Protein AF-A0A0P7EGV3-F1 (afdb_monomer)

Mean predicted aligned error: 16.38 Å

pLDDT: mean 80.22, std 17.01, range [31.73, 97.56]

Structure (mmCIF, N/CA/C/O backbone):
data_AF-A0A0P7EGV3-F1
#
_entry.id   AF-A0A0P7EGV3-F1
#
loop_
_atom_site.group_PDB
_atom_site.id
_atom_site.type_symbol
_atom_site.label_atom_id
_atom_site.label_alt_id
_atom_site.label_comp_id
_atom_site.label_asym_id
_atom_site.label_entity_id
_atom_site.label_seq_id
_atom_site.pdbx_PDB_ins_code
_atom_site.Cartn_x
_atom_site.Cartn_y
_atom_site.Cartn_z
_atom_site.occupancy
_atom_site.B_iso_or_equiv
_atom_site.auth_seq_id
_atom_site.auth_comp_id
_atom_site.auth_asym_id
_atom_site.auth_atom_id
_atom_site.pdbx_PDB_model_num
ATOM 1 N N . MET A 1 1 ? 5.742 -16.196 -41.774 1.00 38.09 1 MET A N 1
ATOM 2 C CA . MET A 1 1 ? 6.716 -16.356 -40.674 1.00 38.09 1 MET A CA 1
ATOM 3 C C . MET A 1 1 ? 6.154 -15.619 -39.476 1.00 38.09 1 MET A C 1
ATOM 5 O O . MET A 1 1 ? 5.996 -14.409 -39.555 1.00 38.09 1 MET A O 1
ATOM 9 N N . ILE A 1 2 ? 5.719 -16.349 -38.449 1.00 33.69 2 ILE A N 1
ATOM 10 C CA . ILE A 1 2 ? 5.192 -15.755 -37.215 1.00 33.69 2 ILE A CA 1
ATOM 11 C C . ILE A 1 2 ? 6.411 -15.319 -36.408 1.00 33.69 2 ILE A C 1
ATOM 13 O O . ILE A 1 2 ? 7.231 -16.155 -36.041 1.00 33.69 2 ILE A O 1
ATOM 17 N N . ASN A 1 3 ? 6.556 -14.011 -36.215 1.00 35.16 3 ASN A N 1
ATOM 18 C CA . ASN A 1 3 ? 7.603 -13.436 -35.388 1.00 35.16 3 ASN A CA 1
ATOM 19 C C . ASN A 1 3 ? 7.199 -13.666 -33.924 1.00 35.16 3 ASN A C 1
ATOM 21 O O . ASN A 1 3 ? 6.367 -12.939 -33.382 1.00 35.16 3 ASN A O 1
ATOM 25 N N . THR A 1 4 ? 7.696 -14.739 -33.315 1.00 36.62 4 THR A N 1
ATOM 26 C CA . THR A 1 4 ? 7.584 -14.976 -31.874 1.00 36.62 4 THR A CA 1
ATOM 27 C C . THR A 1 4 ? 8.459 -13.953 -31.163 1.00 36.62 4 THR A C 1
ATOM 29 O O . THR A 1 4 ? 9.651 -14.176 -30.985 1.00 36.62 4 THR A O 1
ATOM 32 N N . GLN A 1 5 ? 7.881 -12.807 -30.797 1.00 40.44 5 GLN A N 1
ATOM 33 C CA . GLN A 1 5 ? 8.502 -11.912 -29.826 1.00 40.44 5 GLN A CA 1
ATOM 34 C C . GLN A 1 5 ? 8.568 -12.657 -28.490 1.00 40.44 5 GLN A C 1
ATOM 36 O O . GLN A 1 5 ? 7.540 -12.927 -27.865 1.00 40.44 5 GLN A O 1
ATOM 41 N N . GLU A 1 6 ? 9.777 -13.050 -28.096 1.00 41.00 6 GLU A N 1
ATOM 42 C CA . GLU A 1 6 ? 10.046 -13.611 -26.778 1.00 41.00 6 GLU A CA 1
ATOM 43 C C . GLU A 1 6 ? 9.609 -12.601 -25.709 1.00 41.00 6 GLU A C 1
ATOM 45 O O . GLU A 1 6 ? 9.933 -11.413 -25.769 1.00 41.00 6 GLU A O 1
ATOM 50 N N . LYS A 1 7 ? 8.809 -13.062 -24.742 1.00 36.19 7 LYS A N 1
ATOM 51 C CA . LYS A 1 7 ? 8.398 -12.239 -23.602 1.00 36.19 7 LYS A CA 1
ATOM 52 C C . LYS A 1 7 ? 9.657 -11.790 -22.844 1.00 36.19 7 LYS A C 1
ATOM 54 O O . LYS A 1 7 ? 10.461 -12.655 -22.501 1.00 36.19 7 LYS A O 1
ATOM 59 N N . PRO A 1 8 ? 9.805 -10.497 -22.509 1.00 40.53 8 PRO A N 1
ATOM 60 C CA . PRO A 1 8 ? 10.888 -10.052 -21.645 1.00 40.53 8 PRO A CA 1
ATOM 61 C C . PRO A 1 8 ? 10.759 -10.725 -20.275 1.00 40.53 8 PRO A C 1
ATOM 63 O O . PRO A 1 8 ? 9.757 -10.559 -19.579 1.00 40.53 8 PRO A O 1
ATOM 66 N N . THR A 1 9 ? 11.762 -11.510 -19.903 1.00 50.06 9 THR A N 1
ATOM 67 C CA . THR A 1 9 ? 11.889 -12.124 -18.583 1.00 50.06 9 THR A CA 1
ATOM 68 C C . THR A 1 9 ? 12.475 -11.105 -17.613 1.00 50.06 9 THR A C 1
ATOM 70 O O . THR A 1 9 ? 13.538 -10.533 -17.860 1.00 50.06 9 THR A O 1
ATOM 73 N N . ILE A 1 10 ? 11.778 -10.867 -16.497 1.00 56.19 10 ILE A N 1
ATOM 74 C CA . ILE A 1 10 ? 12.350 -10.144 -15.356 1.00 56.19 10 ILE A CA 1
ATOM 75 C C . ILE A 1 10 ? 13.622 -10.908 -14.952 1.00 56.19 10 ILE A C 1
ATOM 77 O O . ILE A 1 10 ? 13.533 -12.122 -14.740 1.00 56.19 10 ILE A O 1
ATOM 81 N N . PRO A 1 11 ? 14.799 -10.254 -14.906 1.00 59.41 11 PRO A N 1
ATOM 82 C CA . PRO A 1 11 ? 16.037 -10.933 -14.549 1.00 59.41 11 PRO A CA 1
ATOM 83 C C . PRO A 1 11 ? 15.903 -11.532 -13.152 1.00 59.41 11 PRO A C 1
ATOM 85 O O . PRO A 1 11 ? 15.316 -10.912 -12.259 1.00 59.41 11 PRO A O 1
ATOM 88 N N . SER A 1 12 ? 16.447 -12.732 -12.957 1.00 64.12 12 SER A N 1
ATOM 89 C CA . SER A 1 12 ? 16.484 -13.314 -11.621 1.00 64.12 12 SER A CA 1
ATOM 90 C C . SER A 1 12 ? 17.272 -12.387 -10.679 1.00 64.12 12 SER A C 1
ATOM 92 O O . SER A 1 12 ? 18.143 -11.637 -11.136 1.00 64.12 12 SER A O 1
ATOM 94 N N . PRO A 1 13 ? 17.020 -12.418 -9.359 1.00 63.72 13 PRO A N 1
ATOM 95 C CA . PRO A 1 13 ? 17.805 -11.638 -8.402 1.00 63.72 13 PRO A CA 1
ATOM 96 C C . PRO A 1 13 ? 19.322 -11.844 -8.555 1.00 63.72 13 PRO A C 1
ATOM 98 O O . PRO A 1 13 ? 20.090 -10.901 -8.386 1.00 63.72 13 PRO A O 1
ATOM 101 N N . ILE A 1 14 ? 19.748 -13.047 -8.954 1.00 67.31 14 ILE A N 1
ATOM 102 C CA . ILE A 1 14 ? 21.150 -13.384 -9.235 1.00 67.31 14 ILE A CA 1
ATOM 103 C C . ILE A 1 14 ? 21.654 -12.626 -10.469 1.00 67.31 14 ILE A C 1
ATOM 105 O O . ILE A 1 14 ? 22.703 -11.985 -10.404 1.00 67.31 14 ILE A O 1
ATOM 109 N N . ASP A 1 15 ? 20.897 -12.620 -11.568 1.00 70.19 15 ASP A N 1
ATOM 110 C CA . ASP A 1 15 ? 21.263 -11.878 -12.784 1.00 70.19 15 ASP A CA 1
ATOM 111 C C . ASP A 1 15 ? 21.361 -10.371 -12.517 1.00 70.19 15 ASP A C 1
ATOM 113 O O . ASP A 1 15 ? 22.239 -9.688 -13.047 1.00 70.19 15 ASP A O 1
ATOM 117 N N . LEU A 1 16 ? 20.472 -9.841 -11.672 1.00 72.75 16 LEU A N 1
ATOM 118 C CA . LEU A 1 16 ? 20.484 -8.439 -11.262 1.00 72.75 16 LEU A CA 1
ATOM 119 C C . LEU A 1 16 ? 21.729 -8.107 -10.429 1.00 72.75 16 LEU A C 1
ATOM 121 O O . LEU A 1 16 ? 22.416 -7.130 -10.719 1.00 72.75 16 LEU A O 1
ATOM 125 N N . ILE A 1 17 ? 22.056 -8.938 -9.439 1.00 72.81 17 ILE A N 1
ATOM 126 C CA . ILE A 1 17 ? 23.247 -8.783 -8.588 1.00 72.81 17 ILE A CA 1
ATOM 127 C C . ILE A 1 17 ? 24.533 -8.861 -9.416 1.00 72.81 17 ILE A C 1
ATOM 129 O O . ILE A 1 17 ? 25.419 -8.020 -9.259 1.00 72.81 17 ILE A O 1
ATOM 133 N N . SER A 1 18 ? 24.596 -9.798 -10.362 1.00 71.00 18 SER A N 1
ATOM 134 C CA . SER A 1 18 ? 25.712 -9.947 -11.305 1.00 71.00 18 SER A CA 1
ATOM 135 C C . SER A 1 18 ? 25.927 -8.678 -12.135 1.00 71.00 18 SER A C 1
ATOM 137 O O . SER A 1 18 ? 27.056 -8.239 -12.351 1.00 71.00 18 SER A O 1
ATOM 139 N N . ARG A 1 19 ? 24.838 -8.040 -12.584 1.00 72.88 19 ARG A N 1
ATOM 140 C CA . ARG A 1 19 ? 24.898 -6.770 -13.327 1.00 72.88 19 ARG A CA 1
ATOM 141 C C . ARG A 1 19 ? 25.344 -5.606 -12.447 1.00 72.88 19 ARG A C 1
ATOM 143 O O . ARG A 1 19 ? 26.129 -4.786 -12.909 1.00 72.88 19 ARG A O 1
ATOM 150 N N . LEU A 1 20 ? 24.876 -5.539 -11.201 1.00 72.75 20 LEU A N 1
ATOM 151 C CA . LEU A 1 20 ? 25.203 -4.457 -10.264 1.00 72.75 20 LEU A CA 1
ATOM 152 C C . LEU A 1 20 ? 26.684 -4.431 -9.877 1.00 72.75 20 LEU A C 1
ATOM 154 O O . LEU A 1 20 ? 27.273 -3.356 -9.801 1.00 72.75 20 LEU A O 1
ATOM 158 N N . ILE A 1 21 ? 27.288 -5.600 -9.661 1.00 71.88 21 ILE A N 1
ATOM 159 C CA . ILE A 1 21 ? 28.707 -5.718 -9.286 1.00 71.88 21 ILE A CA 1
ATOM 160 C C . ILE A 1 21 ? 29.621 -5.244 -10.417 1.00 71.88 21 ILE A C 1
ATOM 162 O O . ILE A 1 21 ? 30.615 -4.565 -10.174 1.00 71.88 21 ILE A O 1
ATOM 166 N N . ASN A 1 22 ? 29.247 -5.537 -11.662 1.00 65.25 22 ASN A N 1
ATOM 167 C CA . ASN A 1 22 ? 30.044 -5.199 -12.839 1.00 65.25 22 ASN A CA 1
ATOM 168 C C . ASN A 1 22 ? 29.933 -3.728 -13.277 1.00 65.25 22 ASN A C 1
ATOM 170 O O . ASN A 1 22 ? 30.682 -3.307 -14.154 1.00 65.25 22 ASN A O 1
ATOM 174 N N . GLN A 1 23 ? 29.013 -2.941 -12.709 1.00 63.56 23 GLN A N 1
ATOM 175 C CA . GLN A 1 23 ? 28.810 -1.542 -13.109 1.00 63.56 23 GLN A CA 1
ATOM 176 C C . GLN A 1 23 ? 29.699 -0.526 -12.368 1.00 63.56 23 GLN A C 1
ATOM 178 O O . GLN A 1 23 ? 29.490 0.674 -12.535 1.00 63.56 23 GLN A O 1
ATOM 183 N N . GLU A 1 24 ? 30.696 -0.971 -11.584 1.00 53.03 24 GLU A N 1
ATOM 184 C CA . GLU A 1 24 ? 31.605 -0.113 -10.781 1.00 53.03 24 GLU A CA 1
ATOM 185 C C . GLU A 1 24 ? 30.873 0.985 -9.980 1.00 53.03 24 GLU A C 1
ATOM 187 O O . GLU A 1 24 ? 31.399 2.052 -9.659 1.00 53.03 24 GLU A O 1
ATOM 192 N N . SER A 1 25 ? 29.610 0.735 -9.666 1.00 52.53 25 SER A N 1
ATOM 193 C CA . SER A 1 25 ? 28.645 1.768 -9.328 1.00 52.53 25 SER A CA 1
ATOM 194 C C . SER A 1 25 ? 28.397 1.829 -7.827 1.00 52.53 25 SER A C 1
ATOM 196 O O . SER A 1 25 ? 28.300 0.811 -7.142 1.00 52.53 25 SER A O 1
ATOM 198 N N . SER A 1 26 ? 28.260 3.053 -7.322 1.00 57.50 26 SER A N 1
ATOM 199 C CA . SER A 1 26 ? 28.056 3.445 -5.923 1.00 57.50 26 SER A CA 1
ATOM 200 C C . SER A 1 26 ? 26.688 3.052 -5.338 1.00 57.50 26 SER A C 1
ATOM 202 O O . SER A 1 26 ? 26.096 3.827 -4.587 1.00 57.50 26 SER A O 1
ATOM 204 N N . PHE A 1 27 ? 26.145 1.892 -5.705 1.00 70.19 27 PHE A N 1
ATOM 205 C CA . PHE A 1 27 ? 24.851 1.427 -5.216 1.00 70.19 27 PHE A CA 1
ATOM 206 C C . PHE A 1 27 ? 24.992 0.827 -3.816 1.00 70.19 27 PHE A C 1
ATOM 208 O O . PHE A 1 27 ? 25.802 -0.072 -3.583 1.00 70.19 27 PHE A O 1
ATOM 215 N N . GLU A 1 28 ? 24.180 1.324 -2.882 1.00 80.62 28 GLU A N 1
ATOM 216 C CA . GLU A 1 28 ? 23.952 0.652 -1.603 1.00 80.62 28 GLU A CA 1
ATOM 217 C C . GLU A 1 28 ? 22.820 -0.355 -1.823 1.00 80.62 28 GLU A C 1
ATOM 219 O O . GLU A 1 28 ? 21.725 0.006 -2.257 1.00 80.62 28 GLU A O 1
ATOM 224 N N . VAL A 1 29 ? 23.087 -1.626 -1.553 1.00 84.56 29 VAL A N 1
ATOM 225 C CA . VAL A 1 29 ? 22.116 -2.709 -1.702 1.00 84.56 29 VAL A CA 1
ATOM 226 C C . VAL A 1 29 ? 21.747 -3.225 -0.322 1.00 84.56 29 VAL A C 1
ATOM 228 O O . VAL A 1 29 ? 22.611 -3.376 0.539 1.00 84.56 29 VAL A O 1
ATOM 231 N N . THR A 1 30 ? 20.466 -3.517 -0.122 1.00 87.44 30 THR A N 1
ATOM 232 C CA . THR A 1 30 ? 19.979 -4.279 1.026 1.00 87.44 30 THR A CA 1
ATOM 233 C C . THR A 1 30 ? 19.459 -5.627 0.538 1.00 87.44 30 THR A C 1
ATOM 235 O O . THR A 1 30 ? 18.509 -5.677 -0.245 1.00 87.44 30 THR A O 1
ATOM 238 N N . LEU A 1 31 ? 20.079 -6.714 0.998 1.00 87.69 31 LEU A N 1
ATOM 239 C CA . LEU A 1 31 ? 19.605 -8.082 0.783 1.00 87.69 31 LEU A CA 1
ATOM 240 C C . LEU A 1 31 ? 18.811 -8.545 1.995 1.00 87.69 31 LEU A C 1
ATOM 242 O O . LEU A 1 31 ? 19.252 -8.342 3.126 1.00 87.69 31 LEU A O 1
ATOM 246 N N . PHE A 1 32 ? 17.684 -9.201 1.751 1.00 87.12 32 PHE A N 1
ATOM 247 C CA . PHE A 1 32 ? 16.853 -9.787 2.794 1.00 87.12 32 PHE A CA 1
ATOM 248 C C . PHE A 1 32 ? 16.866 -11.299 2.677 1.00 87.12 32 PHE A C 1
ATOM 250 O O . PHE A 1 32 ? 16.679 -11.837 1.582 1.00 87.12 32 PHE A O 1
ATOM 257 N N . ASP A 1 33 ? 17.063 -11.985 3.798 1.00 84.81 33 ASP A N 1
ATOM 258 C CA . ASP A 1 33 ? 16.957 -13.437 3.835 1.00 84.81 33 ASP A CA 1
ATOM 259 C C . ASP A 1 33 ? 15.533 -13.912 4.176 1.00 84.81 33 ASP A C 1
ATOM 261 O O . ASP A 1 33 ? 14.633 -13.133 4.502 1.00 84.81 33 ASP A O 1
ATOM 265 N N . LYS A 1 34 ? 15.312 -15.224 4.088 1.00 81.56 34 LYS A N 1
ATOM 266 C CA . LYS A 1 34 ? 14.043 -15.872 4.465 1.00 81.56 34 LYS A CA 1
ATOM 267 C C . LYS A 1 34 ? 13.761 -15.906 5.969 1.00 81.56 34 LYS A C 1
ATOM 269 O O . LYS A 1 34 ? 12.676 -16.317 6.369 1.00 81.56 34 LYS A O 1
ATOM 274 N N . PHE A 1 35 ? 14.737 -15.539 6.791 1.00 82.88 35 PHE A N 1
ATOM 275 C CA . PHE A 1 35 ? 14.644 -15.511 8.248 1.00 82.88 35 PHE A CA 1
ATOM 276 C C . PHE A 1 35 ? 14.346 -14.099 8.779 1.00 82.88 35 PHE A C 1
ATOM 278 O O . PHE A 1 35 ? 14.209 -13.923 9.987 1.00 82.88 35 PHE A O 1
ATOM 285 N N . GLY A 1 36 ? 14.212 -13.108 7.891 1.00 77.31 36 GLY A N 1
ATOM 286 C CA . GLY A 1 36 ? 13.925 -11.717 8.235 1.00 77.31 36 GLY A CA 1
ATOM 287 C C . GLY A 1 36 ? 15.166 -10.875 8.541 1.00 77.31 36 GLY A C 1
ATOM 288 O O . GLY A 1 36 ? 15.021 -9.714 8.925 1.00 77.31 36 GLY A O 1
ATOM 289 N N . ASN A 1 37 ? 16.377 -11.411 8.359 1.00 85.06 37 ASN A N 1
ATOM 290 C CA . ASN A 1 37 ? 17.601 -10.625 8.486 1.00 85.06 37 ASN A CA 1
ATOM 291 C C . ASN A 1 37 ? 17.816 -9.779 7.232 1.00 85.06 37 ASN A C 1
ATOM 293 O O . ASN A 1 37 ? 17.440 -10.166 6.122 1.00 85.06 37 ASN A O 1
ATOM 297 N N . ASN A 1 38 ? 18.471 -8.635 7.411 1.00 89.56 38 ASN A N 1
ATOM 298 C CA . ASN A 1 38 ? 18.871 -7.777 6.309 1.00 89.56 38 ASN A CA 1
ATOM 299 C C . ASN A 1 38 ? 20.365 -7.462 6.367 1.00 89.56 38 ASN A C 1
ATOM 301 O O . ASN A 1 38 ? 20.953 -7.328 7.439 1.00 89.56 38 ASN A O 1
ATOM 305 N N . PHE A 1 39 ? 20.961 -7.334 5.189 1.00 89.62 39 PHE A N 1
ATOM 306 C CA . PHE A 1 39 ? 22.377 -7.051 5.015 1.00 89.62 39 PHE A CA 1
ATOM 307 C C . PHE A 1 39 ? 22.504 -5.884 4.056 1.00 89.62 39 PHE A C 1
ATOM 309 O O . PHE A 1 39 ? 22.155 -6.000 2.882 1.00 89.62 39 PHE A O 1
ATOM 316 N N . THR A 1 40 ? 22.954 -4.744 4.577 1.00 89.12 40 THR A N 1
ATOM 317 C CA . THR A 1 40 ? 23.057 -3.503 3.807 1.00 89.12 40 THR A CA 1
ATOM 318 C C . THR A 1 40 ? 24.510 -3.141 3.577 1.00 89.12 40 THR A C 1
ATOM 320 O O . THR A 1 40 ? 25.288 -3.048 4.524 1.00 89.12 40 THR A O 1
ATOM 323 N N . GLY A 1 41 ? 24.865 -2.876 2.328 1.00 88.06 41 GLY A N 1
ATOM 324 C CA . GLY A 1 41 ? 26.202 -2.424 1.984 1.00 88.06 41 GLY A CA 1
ATOM 325 C C . GLY A 1 41 ? 26.437 -2.371 0.485 1.00 88.06 41 GLY A C 1
ATOM 326 O O . GLY A 1 41 ? 25.512 -2.466 -0.322 1.00 88.06 41 GLY A O 1
ATOM 327 N N . ARG A 1 42 ? 27.699 -2.204 0.110 1.00 87.00 42 ARG A N 1
ATOM 328 C CA . ARG A 1 42 ? 28.137 -2.256 -1.282 1.00 87.00 42 ARG A CA 1
ATOM 329 C C . ARG A 1 42 ? 28.465 -3.696 -1.657 1.00 87.00 42 ARG A C 1
ATOM 331 O O . ARG A 1 42 ? 29.166 -4.376 -0.908 1.00 87.00 42 ARG A O 1
ATOM 338 N N . LEU A 1 43 ? 28.001 -4.134 -2.822 1.00 86.38 43 LEU A N 1
ATOM 339 C CA . LEU A 1 43 ? 28.388 -5.425 -3.387 1.00 86.38 43 LEU A CA 1
ATOM 340 C C . LEU A 1 43 ? 29.834 -5.340 -3.899 1.00 86.38 43 LEU A C 1
ATOM 342 O O . LEU A 1 43 ? 30.166 -4.413 -4.636 1.00 86.38 43 LEU A O 1
ATOM 346 N N . GLU A 1 44 ? 30.692 -6.272 -3.492 1.00 85.06 44 GLU A N 1
ATOM 347 C CA . GLU A 1 44 ? 32.108 -6.289 -3.892 1.00 85.06 44 GLU A CA 1
ATOM 348 C C . GLU A 1 44 ? 32.441 -7.421 -4.858 1.00 85.06 44 GLU A C 1
ATOM 350 O O . GLU A 1 44 ? 33.160 -7.203 -5.826 1.00 85.06 44 GLU A O 1
ATOM 355 N N . GLU A 1 45 ? 31.934 -8.625 -4.598 1.00 85.88 45 GLU A N 1
ATOM 356 C CA . GLU A 1 45 ? 32.299 -9.822 -5.355 1.00 85.88 45 GLU A CA 1
ATOM 357 C C . GLU A 1 45 ? 31.127 -10.803 -5.394 1.00 85.88 45 GLU A C 1
ATOM 359 O O . GLU A 1 45 ? 30.437 -10.984 -4.391 1.00 85.88 45 GLU A O 1
ATOM 364 N N . LEU A 1 46 ? 30.911 -11.451 -6.539 1.00 86.75 46 LEU A N 1
ATOM 365 C CA . LEU A 1 46 ? 29.957 -12.545 -6.708 1.00 86.75 46 LEU A CA 1
ATOM 366 C C . LEU A 1 46 ? 30.721 -13.810 -7.077 1.00 86.75 46 LEU A C 1
ATOM 368 O O . LEU A 1 46 ? 31.473 -13.830 -8.047 1.00 86.75 46 LEU A O 1
ATOM 372 N N . SER A 1 47 ? 30.466 -14.884 -6.342 1.00 83.75 47 SER A N 1
ATOM 373 C CA . SER A 1 47 ? 30.904 -16.223 -6.712 1.00 83.75 47 SER A CA 1
ATOM 374 C C . SER A 1 47 ? 29.717 -16.990 -7.278 1.00 83.75 47 SER A C 1
ATOM 376 O O . SER A 1 47 ? 28.884 -17.504 -6.531 1.00 83.75 47 SER A O 1
ATOM 378 N N . GLU A 1 48 ? 29.656 -17.103 -8.605 1.00 80.19 48 GLU A N 1
ATOM 379 C CA . GLU A 1 48 ? 28.634 -17.895 -9.304 1.00 80.19 48 GLU A CA 1
ATOM 380 C C . GLU A 1 48 ? 28.688 -19.377 -8.896 1.00 80.19 48 GLU A C 1
ATOM 382 O O . GLU A 1 48 ? 27.659 -20.035 -8.771 1.00 80.19 48 GLU A O 1
ATOM 387 N N . LYS A 1 49 ? 29.890 -19.899 -8.607 1.00 81.06 49 LYS A N 1
ATOM 388 C CA . LYS A 1 49 ? 30.097 -21.301 -8.214 1.00 81.06 49 LYS A CA 1
ATOM 389 C C . LYS A 1 49 ? 29.430 -21.651 -6.882 1.00 81.06 49 LYS A C 1
ATOM 391 O O . LYS A 1 49 ? 28.948 -22.768 -6.722 1.00 81.06 49 LYS A O 1
ATOM 396 N N . SER A 1 50 ? 29.462 -20.735 -5.916 1.00 81.12 50 SER A N 1
ATOM 397 C CA . SER A 1 50 ? 28.854 -20.930 -4.592 1.00 81.12 50 SER A CA 1
ATOM 398 C C . SER A 1 50 ? 27.516 -20.213 -4.435 1.00 81.12 50 SER A C 1
ATOM 400 O O . SER A 1 50 ? 26.889 -20.353 -3.394 1.00 81.12 50 SER A O 1
ATOM 402 N N . ASN A 1 51 ? 27.079 -19.466 -5.451 1.00 84.31 51 ASN A N 1
ATOM 403 C CA . ASN A 1 51 ? 25.927 -18.571 -5.402 1.00 84.31 51 ASN A CA 1
ATOM 404 C C . ASN A 1 51 ? 25.969 -17.606 -4.199 1.00 84.31 51 ASN A C 1
ATOM 406 O O . ASN A 1 51 ? 24.968 -17.377 -3.522 1.00 84.31 51 ASN A O 1
ATOM 410 N N . THR A 1 52 ? 27.151 -17.062 -3.900 1.00 87.50 52 THR A N 1
ATOM 411 C CA . THR A 1 52 ? 27.363 -16.160 -2.758 1.00 87.50 52 THR A CA 1
ATOM 412 C C . THR A 1 52 ? 27.848 -14.797 -3.206 1.00 87.50 52 THR A C 1
ATOM 414 O O . THR A 1 52 ? 28.663 -14.707 -4.124 1.00 87.50 52 THR A O 1
ATOM 417 N N . VAL A 1 53 ? 27.447 -13.753 -2.489 1.00 89.31 53 VAL A N 1
ATOM 418 C CA . VAL A 1 53 ? 27.903 -12.380 -2.710 1.00 89.31 53 VAL A CA 1
ATOM 419 C C . VAL A 1 53 ? 28.611 -11.824 -1.476 1.00 89.31 53 VAL A C 1
ATOM 421 O O . VAL A 1 53 ? 28.200 -12.077 -0.343 1.00 89.31 53 VAL A O 1
ATOM 424 N N . LEU A 1 54 ? 29.687 -11.074 -1.695 1.00 89.88 54 LEU A N 1
ATOM 425 C CA . LEU A 1 54 ? 30.413 -10.336 -0.670 1.00 89.88 54 LEU A CA 1
ATOM 426 C C . LEU A 1 54 ? 29.848 -8.918 -0.561 1.00 89.88 54 LEU A C 1
ATOM 428 O O . LEU A 1 54 ? 29.793 -8.187 -1.552 1.00 89.88 54 LEU A O 1
ATOM 432 N N . ILE A 1 55 ? 29.458 -8.530 0.648 1.00 90.25 55 ILE A N 1
ATOM 433 C CA . ILE A 1 55 ? 28.867 -7.228 0.960 1.00 90.25 55 ILE A CA 1
ATOM 434 C C . ILE A 1 55 ? 29.755 -6.515 1.973 1.00 90.25 55 ILE A C 1
ATOM 436 O O . ILE A 1 55 ? 30.057 -7.079 3.026 1.00 90.25 55 ILE A O 1
ATOM 440 N N . SER A 1 56 ? 30.127 -5.274 1.675 1.00 88.75 56 SER A N 1
ATOM 441 C CA . SER A 1 56 ? 30.840 -4.392 2.604 1.00 88.75 56 SER A CA 1
ATOM 442 C C . SER A 1 56 ? 29.908 -3.323 3.156 1.00 88.75 56 SER A C 1
ATOM 444 O O . SER A 1 56 ? 29.355 -2.530 2.388 1.00 88.75 56 SER A O 1
ATOM 446 N N . ASP A 1 57 ? 29.748 -3.276 4.477 1.00 86.69 57 ASP A N 1
ATOM 447 C CA . ASP A 1 57 ? 28.984 -2.222 5.148 1.00 86.69 57 ASP A CA 1
ATOM 448 C C . ASP A 1 57 ? 29.784 -0.904 5.273 1.00 86.69 57 ASP A C 1
ATOM 450 O O . ASP A 1 57 ? 30.916 -0.772 4.791 1.00 86.69 57 ASP A O 1
ATOM 454 N N . LYS A 1 58 ? 29.187 0.107 5.918 1.00 82.56 58 LYS A N 1
ATOM 455 C CA . LYS A 1 58 ? 29.807 1.432 6.116 1.00 82.56 58 LYS A CA 1
ATOM 456 C C . LYS A 1 58 ? 31.013 1.407 7.054 1.00 82.56 58 LYS A C 1
ATOM 458 O O . LYS A 1 58 ? 31.909 2.235 6.899 1.00 82.56 58 LYS A O 1
ATOM 463 N N . ASP A 1 59 ? 31.049 0.446 7.969 1.00 84.62 59 ASP A N 1
ATOM 464 C CA . ASP A 1 59 ? 32.135 0.231 8.923 1.00 84.62 59 ASP A CA 1
ATOM 465 C C . ASP A 1 59 ? 33.238 -0.675 8.343 1.00 84.62 59 ASP A C 1
ATOM 467 O O . ASP A 1 59 ? 34.225 -0.975 9.015 1.00 84.62 59 ASP A O 1
ATOM 471 N N . LYS A 1 60 ? 33.115 -1.050 7.059 1.00 80.44 60 LYS A N 1
ATOM 472 C CA . LYS A 1 60 ? 34.001 -1.959 6.316 1.00 80.44 60 LYS A CA 1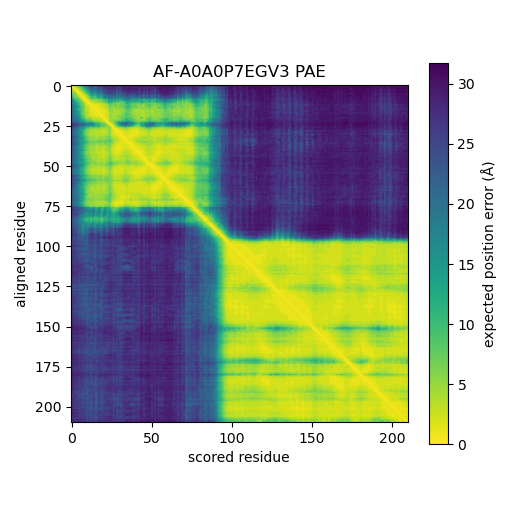
ATOM 473 C C . LYS A 1 60 ? 33.982 -3.397 6.837 1.00 80.44 60 LYS A C 1
ATOM 475 O O . LYS A 1 60 ? 34.912 -4.157 6.545 1.00 80.44 60 LYS A O 1
ATOM 480 N N . ASN A 1 61 ? 32.935 -3.800 7.556 1.00 86.19 61 ASN A N 1
ATOM 481 C CA . ASN A 1 61 ? 32.708 -5.212 7.830 1.00 86.19 61 ASN A CA 1
ATOM 482 C C . ASN A 1 61 ? 32.294 -5.908 6.538 1.00 86.19 61 ASN A C 1
ATOM 484 O O . ASN A 1 61 ? 31.488 -5.394 5.760 1.00 86.19 61 ASN A O 1
ATOM 488 N N . LYS A 1 62 ? 32.846 -7.103 6.334 1.00 88.94 62 LYS A N 1
ATOM 489 C CA . LYS A 1 62 ? 32.597 -7.924 5.155 1.00 88.94 62 LYS A CA 1
ATOM 490 C C . LYS A 1 62 ? 31.691 -9.089 5.513 1.00 88.94 62 LYS A C 1
ATOM 492 O O . LYS A 1 62 ? 32.028 -9.889 6.382 1.00 88.94 62 LYS A O 1
ATOM 497 N N . THR A 1 63 ? 30.572 -9.200 4.812 1.00 90.19 63 THR A N 1
ATOM 498 C CA . THR A 1 63 ? 29.604 -10.287 4.969 1.00 90.19 63 THR A CA 1
ATOM 499 C C . THR A 1 63 ? 29.554 -11.116 3.698 1.00 90.19 63 THR A C 1
ATOM 501 O O . THR A 1 63 ? 29.387 -10.569 2.612 1.00 90.19 63 THR A O 1
ATOM 504 N N . ILE A 1 64 ? 29.665 -12.437 3.834 1.00 91.50 64 ILE A N 1
ATOM 505 C CA . ILE A 1 64 ? 29.378 -13.378 2.749 1.00 91.50 64 ILE A CA 1
ATOM 506 C C . ILE A 1 64 ? 27.914 -13.787 2.883 1.00 91.50 64 ILE A C 1
ATOM 508 O O . ILE A 1 64 ? 27.518 -14.338 3.909 1.00 91.50 64 ILE A O 1
ATOM 512 N N . PHE A 1 65 ? 27.120 -13.515 1.856 1.00 88.44 65 PHE A N 1
ATOM 513 C CA . PHE A 1 65 ? 25.696 -13.815 1.822 1.00 88.44 65 PHE A CA 1
ATOM 514 C C . PHE A 1 65 ? 25.401 -14.884 0.768 1.00 88.44 65 PHE A C 1
ATOM 516 O O . PHE A 1 65 ? 25.837 -14.760 -0.375 1.00 88.44 65 PHE A O 1
ATOM 523 N N . ASP A 1 66 ? 24.647 -15.919 1.138 1.00 88.31 66 ASP A N 1
ATOM 524 C CA . ASP A 1 66 ? 24.183 -16.967 0.223 1.00 88.31 66 ASP A CA 1
ATOM 525 C C . ASP A 1 66 ? 22.870 -16.541 -0.449 1.00 88.31 66 ASP A C 1
ATOM 527 O O . ASP A 1 66 ? 21.826 -16.405 0.196 1.00 88.31 66 ASP A O 1
ATOM 531 N N . LEU A 1 67 ? 22.928 -16.334 -1.766 1.00 84.56 67 LEU A N 1
ATOM 532 C CA . LEU A 1 67 ? 21.811 -15.845 -2.571 1.00 84.56 67 LEU A CA 1
ATOM 533 C C . LEU A 1 67 ? 20.652 -16.837 -2.650 1.00 84.56 67 LEU A C 1
ATOM 535 O O . LEU A 1 67 ? 19.535 -16.420 -2.947 1.00 84.56 67 LEU A O 1
ATOM 539 N N . ASN A 1 68 ? 20.859 -18.113 -2.313 1.00 84.00 68 ASN A N 1
ATOM 540 C CA . ASN A 1 68 ? 19.765 -19.082 -2.208 1.00 84.00 68 ASN A CA 1
ATOM 541 C C . ASN A 1 68 ? 18.781 -18.740 -1.080 1.00 84.00 68 ASN A C 1
ATOM 543 O O . ASN A 1 68 ? 17.649 -19.225 -1.080 1.00 84.00 68 ASN A O 1
ATOM 547 N N . TYR A 1 69 ? 19.200 -17.925 -0.108 1.00 83.75 69 TYR A N 1
ATOM 548 C CA . TYR A 1 69 ? 18.332 -17.452 0.967 1.00 83.75 69 TYR A CA 1
ATOM 549 C C . TYR A 1 69 ? 17.727 -16.076 0.704 1.00 83.75 69 TYR A C 1
ATOM 551 O O . TYR A 1 69 ? 16.910 -15.644 1.517 1.00 83.75 69 TYR A O 1
ATOM 559 N N . ALA A 1 70 ? 18.077 -15.411 -0.402 1.00 81.69 70 ALA A N 1
ATOM 560 C CA . ALA A 1 70 ? 17.525 -14.108 -0.747 1.00 81.69 70 ALA A CA 1
ATOM 561 C C . ALA A 1 70 ? 16.018 -14.210 -1.019 1.00 81.69 70 ALA A C 1
ATOM 563 O O . ALA A 1 70 ? 15.583 -14.973 -1.880 1.00 81.69 70 ALA A O 1
ATOM 564 N N . THR A 1 71 ? 15.218 -13.410 -0.317 1.00 79.75 71 THR A N 1
ATOM 565 C CA . THR A 1 71 ? 13.781 -13.270 -0.599 1.00 79.75 71 THR A CA 1
ATOM 566 C C . THR A 1 71 ? 13.493 -12.063 -1.476 1.00 79.75 71 THR A C 1
ATOM 568 O O . THR A 1 71 ? 12.664 -12.141 -2.377 1.00 79.75 71 THR A O 1
ATOM 571 N N . HIS A 1 72 ? 14.186 -10.952 -1.237 1.00 78.75 72 HIS A N 1
ATOM 572 C CA . HIS A 1 72 ? 14.088 -9.741 -2.041 1.00 78.75 72 HIS A CA 1
ATOM 573 C C . HIS A 1 72 ? 15.344 -8.875 -1.890 1.00 78.75 72 HIS A C 1
ATOM 575 O O . HIS A 1 72 ? 16.142 -9.045 -0.964 1.00 78.75 72 HIS A O 1
ATOM 581 N N . VAL A 1 73 ? 15.521 -7.955 -2.838 1.00 79.25 73 VAL A N 1
ATOM 582 C CA . VAL A 1 73 ? 16.679 -7.064 -2.936 1.00 79.25 73 VAL A CA 1
ATOM 583 C C . VAL A 1 73 ? 16.186 -5.638 -3.110 1.00 79.25 73 VAL A C 1
ATOM 585 O O . VAL A 1 73 ? 15.403 -5.362 -4.016 1.00 79.25 73 VAL A O 1
ATOM 588 N N . THR A 1 74 ? 16.689 -4.728 -2.282 1.00 80.94 74 THR A N 1
ATOM 589 C CA . THR A 1 74 ? 16.445 -3.292 -2.427 1.00 80.94 74 THR A CA 1
ATOM 590 C C . THR A 1 74 ? 17.718 -2.615 -2.901 1.00 80.94 74 THR A C 1
ATOM 592 O O . THR A 1 74 ? 18.765 -2.739 -2.270 1.00 80.94 74 THR A O 1
ATOM 595 N N . ILE A 1 75 ? 17.625 -1.868 -3.998 1.00 78.50 75 ILE A N 1
ATOM 596 C CA . ILE A 1 75 ? 18.726 -1.065 -4.531 1.00 78.50 75 ILE A CA 1
ATOM 597 C C . ILE A 1 75 ? 18.449 0.385 -4.154 1.00 78.50 75 ILE A C 1
ATOM 599 O O . ILE A 1 75 ? 17.450 0.960 -4.587 1.00 78.50 75 ILE A O 1
ATOM 603 N N . LYS A 1 76 ? 19.322 0.985 -3.346 1.00 72.88 76 LYS A N 1
ATOM 604 C CA . LYS A 1 76 ? 19.288 2.420 -3.071 1.00 72.88 76 LYS A CA 1
ATOM 605 C C . LYS A 1 76 ? 20.248 3.119 -4.011 1.00 72.88 76 LYS A C 1
ATOM 607 O O . LYS A 1 76 ? 21.467 2.976 -3.925 1.00 72.88 76 LYS A O 1
ATOM 612 N N . ASP A 1 77 ? 19.662 3.910 -4.887 1.00 64.94 77 ASP A N 1
ATOM 613 C CA . ASP A 1 77 ? 20.374 4.779 -5.798 1.00 64.94 77 ASP A CA 1
ATOM 614 C C . ASP A 1 77 ? 19.929 6.218 -5.554 1.00 64.94 77 ASP A C 1
ATOM 616 O O . ASP A 1 77 ? 18.740 6.486 -5.383 1.00 64.94 77 ASP A O 1
ATOM 620 N N . GLN A 1 78 ? 20.886 7.141 -5.515 1.00 52.00 78 GLN A N 1
ATOM 621 C CA . GLN A 1 78 ? 20.580 8.558 -5.397 1.00 52.00 78 GLN A CA 1
ATOM 622 C C . GLN A 1 78 ? 20.293 9.216 -6.757 1.00 52.00 78 GLN A C 1
ATOM 624 O O . GLN A 1 78 ? 19.720 10.296 -6.721 1.00 52.00 78 GLN A O 1
ATOM 629 N N . ASN A 1 79 ? 20.629 8.623 -7.925 1.00 51.00 79 ASN A N 1
ATOM 630 C CA . ASN A 1 79 ? 20.510 9.326 -9.223 1.00 51.00 79 ASN A CA 1
ATOM 631 C C . ASN A 1 79 ? 20.354 8.509 -10.547 1.00 51.00 79 ASN A C 1
ATOM 633 O O . ASN A 1 79 ? 20.301 9.145 -11.599 1.00 51.00 79 ASN A O 1
ATOM 637 N N . SER A 1 80 ? 20.292 7.168 -10.610 1.00 53.22 80 SER A N 1
ATOM 638 C CA . SER A 1 80 ? 20.484 6.442 -11.901 1.00 53.22 80 SER A CA 1
ATOM 639 C C . SER A 1 80 ? 19.772 5.087 -12.149 1.00 53.22 80 SER A C 1
ATOM 641 O O . SER A 1 80 ? 20.121 4.388 -13.107 1.00 53.22 80 SER A O 1
ATOM 643 N N . THR A 1 81 ? 18.724 4.713 -11.403 1.00 52.47 81 THR A N 1
ATOM 644 C CA . THR A 1 81 ? 18.128 3.352 -11.472 1.00 52.47 81 THR A CA 1
ATOM 645 C C . THR A 1 81 ? 17.519 3.014 -12.843 1.00 52.47 81 THR A C 1
ATOM 647 O O . THR A 1 81 ? 17.337 1.849 -13.191 1.00 52.47 81 THR A O 1
ATOM 650 N N . VAL A 1 82 ? 17.279 4.035 -13.671 1.00 48.34 82 VAL A N 1
ATOM 651 C CA . VAL A 1 82 ? 16.722 3.946 -15.031 1.00 48.34 82 VAL A CA 1
ATOM 652 C C . VAL A 1 82 ? 17.654 3.212 -16.018 1.00 48.34 82 VAL A C 1
ATOM 654 O O . VAL A 1 82 ? 17.197 2.737 -17.055 1.00 48.34 82 VAL A O 1
ATOM 657 N N . ASN A 1 83 ? 18.951 3.057 -15.718 1.00 51.91 83 ASN A N 1
ATOM 658 C CA . ASN A 1 83 ? 19.913 2.456 -16.656 1.00 51.91 83 ASN A CA 1
ATOM 659 C C . ASN A 1 83 ? 20.158 0.945 -16.483 1.00 51.91 83 ASN A C 1
ATOM 661 O O . ASN A 1 83 ? 20.651 0.317 -17.419 1.00 51.91 83 ASN A O 1
ATOM 665 N N . LEU A 1 84 ? 19.796 0.343 -15.344 1.00 54.94 84 LEU A N 1
ATOM 666 C CA . LEU A 1 84 ? 20.061 -1.080 -15.050 1.00 54.94 84 LEU A CA 1
ATOM 667 C C . LEU A 1 84 ? 19.202 -2.050 -15.880 1.00 54.94 84 LEU A C 1
ATOM 669 O O . LEU A 1 84 ? 19.573 -3.205 -16.098 1.00 54.94 84 LEU A O 1
ATOM 673 N N . PHE A 1 85 ? 18.076 -1.558 -16.392 1.00 55.97 85 PHE A N 1
ATOM 674 C CA . PHE A 1 85 ? 17.089 -2.336 -17.137 1.00 55.97 85 PHE A CA 1
ATOM 675 C C . PHE A 1 85 ? 17.112 -2.070 -18.650 1.00 55.97 85 PHE A C 1
ATOM 677 O O . PHE A 1 85 ? 16.266 -2.590 -19.364 1.00 55.97 85 PHE A O 1
ATOM 684 N N . LYS A 1 86 ? 18.087 -1.310 -19.172 1.00 46.31 86 LYS A N 1
ATOM 685 C CA . LYS A 1 86 ? 18.111 -0.836 -20.574 1.00 46.31 86 LYS A CA 1
ATOM 686 C C . LYS A 1 86 ? 18.209 -1.912 -21.672 1.00 46.31 86 LYS A C 1
ATOM 688 O O . LYS A 1 86 ? 18.000 -1.575 -22.831 1.00 46.31 86 LYS A O 1
ATOM 693 N N . ASN A 1 87 ? 18.483 -3.175 -21.325 1.00 42.81 87 ASN A N 1
ATOM 694 C CA . ASN A 1 87 ? 18.440 -4.310 -22.265 1.00 42.81 87 ASN A CA 1
ATOM 695 C C . ASN A 1 87 ? 17.134 -5.117 -22.207 1.00 42.81 87 ASN A C 1
ATOM 697 O O . ASN A 1 87 ? 16.972 -6.075 -22.957 1.00 42.81 87 ASN A O 1
ATOM 701 N N . LEU A 1 88 ? 16.193 -4.745 -21.342 1.00 41.94 88 LEU A N 1
ATOM 702 C CA . LEU A 1 88 ? 14.794 -4.983 -21.652 1.00 41.94 88 LEU A CA 1
ATOM 703 C C . LEU A 1 88 ? 14.483 -3.907 -22.681 1.00 41.94 88 LEU A C 1
ATOM 705 O O . LEU A 1 88 ? 14.639 -2.725 -22.365 1.00 41.94 88 LEU A O 1
ATOM 709 N N . GLU A 1 89 ? 14.145 -4.296 -23.915 1.00 33.47 89 GLU A N 1
ATOM 710 C CA . GLU A 1 89 ? 13.576 -3.351 -24.872 1.00 33.47 89 GLU A CA 1
ATOM 711 C C . GLU A 1 89 ? 12.633 -2.449 -24.096 1.00 33.47 89 GLU A C 1
ATOM 713 O O . GLU A 1 89 ? 11.795 -2.931 -23.327 1.00 33.47 89 GLU A O 1
ATOM 718 N N . THR A 1 90 ? 12.849 -1.145 -24.228 1.00 35.47 90 THR A N 1
ATOM 719 C CA . THR A 1 90 ? 11.948 -0.145 -23.692 1.00 35.47 90 THR A CA 1
ATOM 720 C C . THR A 1 90 ? 10.603 -0.370 -24.371 1.00 35.47 90 THR A C 1
ATOM 722 O O . THR A 1 90 ? 10.222 0.305 -25.321 1.00 35.47 90 THR A O 1
ATOM 725 N N . LYS A 1 91 ? 9.814 -1.292 -23.814 1.00 31.73 91 LYS A N 1
ATOM 726 C CA . LYS A 1 91 ? 8.425 -0.994 -23.582 1.00 31.73 91 LYS A CA 1
ATOM 727 C C . LYS A 1 91 ? 8.485 0.362 -22.897 1.00 31.73 91 LYS A C 1
ATOM 729 O O . LYS A 1 91 ? 8.830 0.461 -21.721 1.00 31.73 91 LYS A O 1
ATOM 734 N N . GLN A 1 92 ? 8.162 1.419 -23.648 1.00 34.59 92 GLN A N 1
ATOM 735 C CA . GLN A 1 92 ? 7.309 2.452 -23.072 1.00 34.59 92 GLN A CA 1
ATOM 736 C C . GLN A 1 92 ? 6.379 1.703 -22.130 1.00 34.59 92 GLN A C 1
ATOM 738 O O . GLN A 1 92 ? 5.791 0.740 -22.636 1.00 34.59 92 GLN A O 1
ATOM 743 N N . PRO A 1 93 ? 6.360 2.010 -20.818 1.00 34.75 93 PRO A N 1
ATOM 744 C CA . PRO A 1 93 ? 5.583 1.242 -19.862 1.00 34.75 93 PRO A CA 1
ATOM 745 C C . PRO A 1 93 ? 4.227 1.040 -20.511 1.00 34.75 93 PR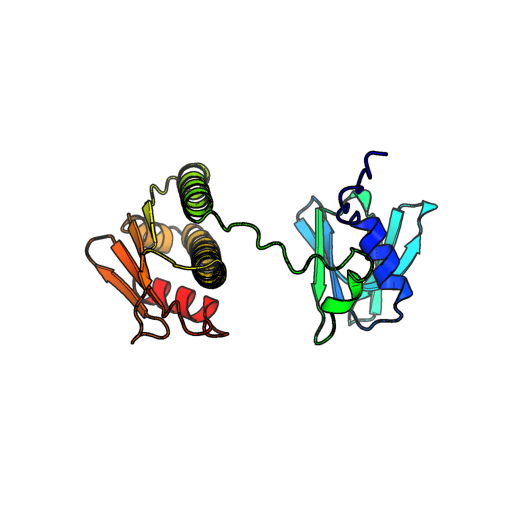O A C 1
ATOM 747 O O . PRO A 1 93 ? 3.504 2.008 -20.752 1.00 34.75 93 PRO A O 1
ATOM 750 N N . THR A 1 94 ? 3.961 -0.189 -20.967 1.00 36.97 94 THR A N 1
ATOM 751 C CA . THR A 1 94 ? 2.645 -0.538 -21.472 1.00 36.97 94 THR A CA 1
ATOM 752 C C . THR A 1 94 ? 1.891 -0.529 -20.188 1.00 36.97 94 THR A C 1
ATOM 754 O O . THR A 1 94 ? 2.043 -1.473 -19.419 1.00 36.97 94 THR A O 1
ATOM 757 N N . SER A 1 95 ? 1.308 0.631 -19.907 1.00 42.81 95 SER A N 1
ATOM 758 C CA . SER A 1 95 ? 0.725 0.996 -18.642 1.00 42.81 95 SER A CA 1
ATOM 759 C C . SER A 1 95 ? -0.043 -0.223 -18.174 1.00 42.81 95 SER A C 1
ATOM 761 O O . SER A 1 95 ? -1.054 -0.564 -18.798 1.00 42.81 95 SER A O 1
ATOM 763 N N . GLU A 1 96 ? 0.494 -0.946 -17.185 1.00 50.56 96 GLU A N 1
ATOM 764 C CA . GLU A 1 96 ? -0.298 -1.977 -16.539 1.00 50.56 96 GLU A CA 1
ATOM 765 C C . GLU A 1 96 ? -1.560 -1.241 -16.125 1.00 50.56 96 GLU A C 1
ATOM 767 O O . GLU A 1 96 ? -1.505 -0.132 -15.579 1.00 50.56 96 GLU A O 1
ATOM 772 N N . ILE A 1 97 ? -2.693 -1.742 -16.606 1.00 62.00 97 ILE A N 1
ATOM 773 C CA . ILE A 1 97 ? -3.970 -1.159 -16.250 1.00 62.00 97 ILE A CA 1
ATOM 774 C C . ILE A 1 97 ? -4.060 -1.403 -14.756 1.00 62.00 97 ILE A C 1
ATOM 776 O O . ILE A 1 97 ? -4.161 -2.546 -14.326 1.00 62.00 97 ILE A O 1
ATOM 780 N N . ILE A 1 98 ? -3.905 -0.332 -13.983 1.00 77.50 98 ILE A N 1
ATOM 781 C CA . ILE A 1 98 ? -4.002 -0.404 -12.537 1.00 77.50 98 ILE A CA 1
ATOM 782 C C . ILE A 1 98 ? -5.478 -0.639 -12.244 1.00 77.50 98 ILE A C 1
ATOM 784 O O . ILE A 1 98 ? -6.309 0.262 -12.402 1.00 77.50 98 ILE A O 1
ATOM 788 N N . ASP A 1 99 ? -5.791 -1.880 -11.891 1.00 85.94 99 ASP A N 1
ATOM 789 C CA . ASP A 1 99 ? -7.120 -2.283 -11.469 1.00 85.94 99 ASP A CA 1
ATOM 790 C C . ASP A 1 99 ? -7.291 -1.916 -9.992 1.00 85.94 99 ASP A C 1
ATOM 792 O O . ASP A 1 99 ? -6.882 -2.631 -9.075 1.00 85.94 99 ASP A O 1
ATOM 796 N N . ILE A 1 100 ? -7.846 -0.726 -9.763 1.00 90.56 100 ILE A N 1
ATOM 797 C CA . ILE A 1 100 ? -8.082 -0.208 -8.415 1.00 90.56 100 ILE A CA 1
ATOM 798 C C . ILE A 1 100 ? -9.103 -1.061 -7.666 1.00 90.56 100 ILE A C 1
ATOM 800 O O . ILE A 1 100 ? -8.992 -1.177 -6.446 1.00 90.56 100 ILE A O 1
ATOM 804 N N . ASP A 1 101 ? -10.055 -1.679 -8.366 1.00 91.00 101 ASP A N 1
ATOM 805 C CA . ASP A 1 101 ? -11.050 -2.542 -7.737 1.00 91.00 101 ASP A CA 1
ATOM 806 C C . ASP A 1 101 ? -10.389 -3.828 -7.222 1.00 91.00 101 ASP A C 1
ATOM 808 O O . ASP A 1 101 ? -10.654 -4.245 -6.093 1.00 91.00 101 ASP A O 1
ATOM 812 N N . GLU A 1 102 ? -9.471 -4.423 -7.992 1.00 88.56 102 GLU A N 1
ATOM 813 C CA . GLU A 1 102 ? -8.660 -5.561 -7.537 1.00 88.56 102 GLU A CA 1
ATOM 814 C C . GLU A 1 102 ? -7.817 -5.198 -6.306 1.00 88.56 102 GLU A C 1
ATOM 816 O O . GLU A 1 102 ? -7.869 -5.908 -5.299 1.00 88.56 102 GLU A O 1
ATOM 821 N N . ILE A 1 103 ? -7.104 -4.066 -6.339 1.00 88.38 103 ILE A N 1
ATOM 822 C CA . ILE A 1 103 ? -6.287 -3.595 -5.205 1.00 88.38 103 ILE A CA 1
ATOM 823 C C . ILE A 1 103 ? -7.157 -3.396 -3.959 1.00 88.38 103 ILE A C 1
ATOM 825 O O . ILE A 1 103 ? -6.824 -3.892 -2.884 1.00 88.38 103 ILE A O 1
ATOM 829 N N . ILE A 1 104 ? -8.304 -2.726 -4.099 1.00 93.25 104 ILE A N 1
ATOM 830 C CA . ILE A 1 104 ? -9.266 -2.512 -3.010 1.00 93.25 104 ILE A CA 1
ATOM 831 C C . ILE A 1 104 ? -9.743 -3.840 -2.415 1.00 93.25 104 ILE A C 1
ATOM 833 O O . ILE A 1 104 ? -9.804 -3.974 -1.186 1.00 93.25 104 ILE A O 1
ATOM 837 N N . ASN A 1 105 ? -10.076 -4.814 -3.263 1.00 90.38 105 ASN A N 1
ATOM 838 C CA . ASN A 1 105 ? -10.547 -6.123 -2.821 1.00 90.38 105 ASN A CA 1
ATOM 839 C C . ASN A 1 105 ? -9.451 -6.865 -2.052 1.00 90.38 105 ASN A C 1
ATOM 841 O O . ASN A 1 105 ? -9.689 -7.277 -0.917 1.00 90.38 105 ASN A O 1
ATOM 845 N N . LEU A 1 106 ? -8.237 -6.940 -2.603 1.00 89.25 106 LEU A N 1
ATOM 846 C CA . LEU A 1 106 ? -7.093 -7.589 -1.956 1.00 89.25 106 LEU A CA 1
ATOM 847 C C . LEU A 1 106 ? -6.737 -6.930 -0.617 1.00 89.25 106 LEU A C 1
ATOM 849 O O . LEU A 1 106 ? -6.511 -7.624 0.376 1.00 89.25 106 LEU A O 1
ATOM 853 N N . THR A 1 107 ? -6.732 -5.596 -0.550 1.00 88.06 107 THR A N 1
ATOM 854 C CA . THR A 1 107 ? -6.487 -4.863 0.700 1.00 88.06 107 THR A CA 1
ATOM 855 C C . THR A 1 107 ? -7.562 -5.167 1.745 1.00 88.06 107 THR A C 1
ATOM 857 O O . THR A 1 107 ? -7.239 -5.409 2.910 1.00 88.06 107 THR A O 1
ATOM 860 N N . SER A 1 108 ? -8.836 -5.188 1.346 1.00 91.25 108 SER A N 1
ATOM 861 C CA . SER A 1 108 ? -9.957 -5.478 2.250 1.00 91.25 108 SER A CA 1
ATOM 862 C C . SER A 1 108 ? -9.906 -6.918 2.772 1.00 91.25 108 SER A C 1
ATOM 864 O O . SER A 1 108 ? -10.065 -7.149 3.973 1.00 91.25 108 SER A O 1
ATOM 866 N N . GLU A 1 109 ? -9.627 -7.886 1.895 1.00 90.50 109 GLU A N 1
ATOM 867 C CA . GLU A 1 109 ? -9.457 -9.295 2.263 1.00 90.50 109 GLU A CA 1
ATOM 868 C C . GLU A 1 109 ? -8.284 -9.494 3.221 1.00 90.50 109 GLU A C 1
ATOM 870 O O . GLU A 1 109 ? -8.445 -10.162 4.240 1.00 90.50 109 GLU A O 1
ATOM 875 N N . MET A 1 110 ? -7.140 -8.858 2.951 1.00 91.88 110 MET A N 1
ATOM 876 C CA . MET A 1 110 ? -5.960 -8.919 3.815 1.00 91.88 110 MET A CA 1
ATOM 877 C C . MET A 1 110 ? -6.267 -8.402 5.228 1.00 91.88 110 MET A C 1
ATOM 879 O O . MET A 1 110 ? -5.841 -9.021 6.209 1.00 91.88 110 MET A O 1
ATOM 883 N N . PHE A 1 111 ? -6.996 -7.287 5.354 1.00 91.12 111 PHE A N 1
ATOM 884 C CA . PHE A 1 111 ? -7.360 -6.736 6.662 1.00 91.12 111 PHE A CA 1
ATOM 885 C C . PHE A 1 111 ? -8.314 -7.643 7.431 1.00 91.12 111 PHE A C 1
ATOM 887 O O . PHE A 1 111 ? -8.110 -7.878 8.626 1.00 91.12 111 PHE A O 1
ATOM 894 N N . LYS A 1 112 ? -9.289 -8.229 6.736 1.00 91.44 112 LYS A N 1
ATOM 895 C CA . LYS A 1 112 ? -10.197 -9.206 7.328 1.00 91.44 112 LYS A CA 1
ATOM 896 C C . LYS A 1 112 ? -9.458 -10.470 7.772 1.00 91.44 112 LYS A C 1
ATOM 898 O O . LYS A 1 112 ? -9.632 -10.908 8.901 1.00 91.44 112 LYS A O 1
ATOM 903 N N . SER A 1 113 ? -8.618 -11.049 6.916 1.00 88.00 113 SER A N 1
ATOM 904 C CA . SER A 1 113 ? -7.950 -12.325 7.199 1.00 88.00 113 SER A CA 1
ATOM 905 C C . SER A 1 113 ? -6.865 -12.216 8.266 1.00 88.00 113 SER A C 1
ATOM 907 O O . SER A 1 113 ? -6.665 -13.156 9.028 1.00 88.00 113 SER A O 1
ATOM 909 N N . SER A 1 114 ? -6.133 -11.100 8.290 1.00 88.12 114 SER A N 1
ATOM 910 C CA . SER A 1 114 ? -4.930 -10.953 9.120 1.00 88.12 114 SER A CA 1
ATOM 911 C C . SER A 1 114 ? -5.201 -10.251 10.449 1.00 88.12 114 SER A C 1
ATOM 913 O O . SER A 1 114 ? -4.453 -10.458 11.400 1.00 88.12 114 SER A O 1
ATOM 915 N N . TYR A 1 115 ? -6.250 -9.423 10.515 1.00 87.38 115 TYR A N 1
ATOM 916 C CA . TYR A 1 115 ? -6.512 -8.547 11.660 1.00 87.38 115 TYR A CA 1
ATOM 917 C C . TYR A 1 115 ? -7.978 -8.550 12.126 1.00 87.38 115 TYR A C 1
ATOM 919 O O . TYR A 1 115 ? -8.297 -7.820 13.058 1.00 87.38 115 TYR A O 1
ATOM 927 N N . ASP A 1 116 ? -8.861 -9.340 11.497 1.00 88.69 116 ASP A N 1
ATOM 928 C CA . ASP A 1 116 ? -10.316 -9.343 11.747 1.00 88.69 116 ASP A CA 1
ATOM 929 C C . ASP A 1 116 ? -10.970 -7.956 11.557 1.00 88.69 116 ASP A C 1
ATOM 931 O O . ASP A 1 116 ? -11.944 -7.586 12.211 1.00 88.69 116 ASP A O 1
ATOM 935 N N . LEU A 1 117 ? -10.408 -7.155 10.641 1.00 91.88 117 LEU A N 1
ATOM 936 C CA . LEU A 1 117 ? -10.868 -5.802 10.331 1.00 91.88 117 LEU A CA 1
ATOM 937 C C . LEU A 1 117 ? -11.659 -5.786 9.019 1.00 91.88 117 LEU A C 1
ATOM 939 O O . LEU A 1 117 ? -11.095 -5.879 7.929 1.00 91.88 117 LEU A O 1
ATOM 943 N N . GLU A 1 118 ? -12.980 -5.623 9.109 1.00 93.00 118 GLU A N 1
ATOM 944 C CA . GLU A 1 118 ? -13.874 -5.569 7.943 1.00 93.00 118 GLU A CA 1
ATOM 945 C C . GLU A 1 118 ? -13.968 -4.162 7.334 1.00 93.00 118 GLU A C 1
ATOM 947 O O . GLU A 1 118 ? -15.006 -3.492 7.384 1.00 93.00 118 GLU A O 1
ATOM 952 N N . PHE A 1 119 ? -12.870 -3.695 6.744 1.00 95.44 119 PHE A N 1
ATOM 953 C CA . PHE A 1 119 ? -12.862 -2.417 6.037 1.00 95.44 119 PHE A CA 1
ATOM 954 C C . PHE A 1 119 ? -13.476 -2.508 4.643 1.00 95.44 119 PHE A C 1
ATOM 956 O O . PHE A 1 119 ? -13.345 -3.504 3.936 1.00 95.44 119 PHE A O 1
ATOM 963 N N . LYS A 1 120 ? -14.109 -1.410 4.229 1.00 94.75 120 LYS A N 1
ATOM 964 C CA . LYS A 1 120 ? -14.552 -1.171 2.855 1.00 94.75 120 LYS A CA 1
ATOM 965 C C . LYS A 1 120 ? -13.787 0.008 2.280 1.00 94.75 120 LYS A C 1
ATOM 967 O O . LYS A 1 120 ? -13.849 1.102 2.841 1.00 94.75 120 LYS A O 1
ATOM 972 N N . PHE A 1 121 ? -13.106 -0.194 1.161 1.00 95.69 121 PHE A N 1
ATOM 973 C CA . PHE A 1 121 ? -12.437 0.887 0.444 1.00 95.69 121 PHE A CA 1
ATOM 974 C C . PHE A 1 121 ? -13.261 1.306 -0.774 1.00 95.69 121 PHE A C 1
ATOM 976 O O . PHE A 1 121 ? -13.854 0.477 -1.456 1.00 95.69 121 PHE A O 1
ATOM 983 N N . PHE A 1 122 ? -13.302 2.610 -1.029 1.00 95.56 122 PHE A N 1
ATOM 984 C CA . PHE A 1 122 ? -13.919 3.207 -2.207 1.00 95.56 122 PHE A CA 1
ATOM 985 C C . PHE A 1 122 ? -12.985 4.268 -2.773 1.00 95.56 122 PHE A C 1
ATOM 987 O O . PHE A 1 122 ? -12.425 5.067 -2.017 1.00 95.56 122 PHE A O 1
ATOM 994 N N . ALA A 1 123 ? -12.867 4.319 -4.093 1.00 95.12 123 ALA A N 1
ATOM 995 C CA . ALA A 1 123 ? -12.202 5.400 -4.801 1.00 95.12 123 ALA A CA 1
ATOM 996 C C . ALA A 1 123 ? -13.200 6.103 -5.726 1.00 95.12 123 ALA A C 1
ATOM 998 O O . ALA A 1 123 ? -14.079 5.465 -6.309 1.00 95.12 123 ALA A O 1
ATOM 999 N N . ASP A 1 124 ? -13.086 7.424 -5.844 1.00 94.44 124 ASP A N 1
ATOM 1000 C CA . ASP A 1 124 ? -13.804 8.162 -6.877 1.00 94.44 124 ASP A CA 1
ATOM 1001 C C . ASP A 1 124 ? -13.289 7.769 -8.269 1.00 94.44 124 ASP A C 1
ATOM 1003 O O . ASP A 1 124 ? -12.188 7.242 -8.442 1.00 94.44 124 ASP A O 1
ATOM 1007 N N . LYS A 1 125 ? -14.105 8.049 -9.289 1.00 91.94 125 LYS A N 1
ATOM 1008 C CA . LYS A 1 125 ? -13.760 7.752 -10.678 1.00 91.94 125 LYS A CA 1
ATOM 1009 C C . LYS A 1 125 ? -12.463 8.463 -11.080 1.00 91.94 125 LYS A C 1
ATOM 1011 O O . LYS A 1 125 ? -12.349 9.678 -10.935 1.00 91.94 125 LYS A O 1
ATOM 1016 N N . TYR A 1 126 ? -11.548 7.699 -11.662 1.00 90.19 126 TYR A N 1
ATOM 1017 C CA . TYR A 1 126 ? -10.320 8.172 -12.292 1.00 90.19 126 TYR A CA 1
ATOM 1018 C C . TYR A 1 126 ? -10.419 8.049 -13.819 1.00 90.19 126 TYR A C 1
ATOM 1020 O O . TYR A 1 126 ? -11.185 7.240 -14.349 1.00 90.19 1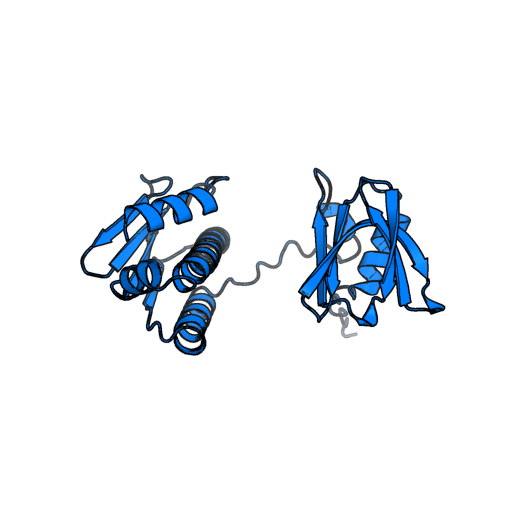26 TYR A O 1
ATOM 1028 N N . ASN A 1 127 ? -9.670 8.879 -14.540 1.00 87.38 127 ASN A N 1
ATOM 1029 C CA . ASN A 1 127 ? -9.773 9.006 -15.997 1.00 87.38 127 ASN A CA 1
ATOM 1030 C C . ASN A 1 127 ? -8.597 8.385 -16.757 1.00 87.38 127 ASN A C 1
ATOM 1032 O O . ASN A 1 127 ? -8.675 8.212 -17.972 1.00 87.38 127 ASN A O 1
ATOM 1036 N N . ASN A 1 128 ? -7.490 8.098 -16.074 1.00 84.06 128 ASN A N 1
ATOM 1037 C CA . ASN A 1 128 ? -6.263 7.593 -16.682 1.00 84.06 128 ASN A CA 1
ATOM 1038 C C . ASN A 1 128 ? -5.422 6.806 -15.662 1.00 84.06 128 ASN A C 1
ATOM 1040 O O . ASN A 1 128 ? -5.661 6.876 -14.455 1.00 84.06 128 ASN A O 1
ATOM 1044 N N . ASN A 1 129 ? -4.411 6.083 -16.147 1.00 81.50 129 ASN A N 1
ATOM 1045 C CA . ASN A 1 129 ? -3.564 5.252 -15.287 1.00 81.50 129 ASN A CA 1
ATOM 1046 C C . ASN A 1 129 ? -2.699 6.063 -14.310 1.00 81.50 129 ASN A C 1
ATOM 1048 O O . ASN A 1 129 ? -2.338 5.529 -13.273 1.00 81.50 129 ASN A O 1
ATOM 1052 N N . ILE A 1 130 ? -2.398 7.337 -14.590 1.00 83.00 130 ILE A N 1
ATOM 1053 C CA . ILE A 1 130 ? -1.640 8.194 -13.661 1.00 83.00 130 ILE A CA 1
ATOM 1054 C C . ILE A 1 130 ? -2.489 8.500 -12.421 1.00 83.00 130 ILE A C 1
ATOM 1056 O O . ILE A 1 130 ? -1.996 8.487 -11.297 1.00 83.00 130 ILE A O 1
ATOM 1060 N N . GLU A 1 131 ? -3.778 8.776 -12.606 1.00 87.88 131 GLU A N 1
ATOM 1061 C CA . GLU A 1 131 ? -4.717 8.970 -11.499 1.00 87.88 131 GLU A CA 1
ATOM 1062 C C . GLU A 1 131 ? -4.922 7.670 -10.711 1.00 87.88 131 GLU A C 1
ATOM 1064 O O . GLU A 1 131 ? -4.901 7.697 -9.481 1.00 87.88 131 GLU A O 1
ATOM 1069 N N . ALA A 1 132 ? -5.030 6.531 -11.405 1.00 87.00 132 ALA A N 1
ATOM 1070 C CA . ALA A 1 132 ? -5.088 5.215 -10.770 1.00 87.00 132 ALA A CA 1
ATOM 1071 C C . ALA A 1 132 ? -3.834 4.942 -9.918 1.00 87.00 132 ALA A C 1
ATOM 1073 O O . ALA A 1 132 ? -3.938 4.575 -8.752 1.00 87.00 132 ALA A O 1
ATOM 1074 N N . GLU A 1 133 ? -2.641 5.221 -10.444 1.00 83.50 133 GLU A N 1
ATOM 1075 C CA . GLU A 1 133 ? -1.376 5.054 -9.721 1.00 83.50 133 GLU A CA 1
ATOM 1076 C C . GLU A 1 133 ? -1.352 5.866 -8.423 1.00 83.50 133 GLU A C 1
ATOM 1078 O O . GLU A 1 133 ? -0.970 5.359 -7.369 1.00 83.50 133 GLU A O 1
ATOM 1083 N N . LYS A 1 134 ? -1.848 7.107 -8.454 1.00 87.31 134 LYS A N 1
ATOM 1084 C CA . LYS A 1 134 ? -1.947 7.941 -7.247 1.00 87.31 134 LYS A CA 1
ATOM 1085 C C . LYS A 1 134 ? -2.878 7.332 -6.202 1.00 87.31 134 LYS A C 1
ATOM 1087 O O . LYS A 1 134 ? -2.567 7.390 -5.013 1.00 87.31 134 LYS A O 1
ATOM 1092 N N . ILE A 1 135 ? -4.004 6.761 -6.626 1.00 92.25 135 ILE A N 1
ATOM 1093 C CA . ILE A 1 135 ? -4.937 6.076 -5.725 1.00 92.25 135 ILE A CA 1
ATOM 1094 C C . ILE A 1 135 ? -4.262 4.840 -5.118 1.00 92.25 135 ILE A C 1
ATOM 1096 O O . ILE A 1 135 ? -4.289 4.698 -3.897 1.00 92.25 135 ILE A O 1
ATOM 1100 N N . SER A 1 136 ? -3.595 4.015 -5.933 1.00 91.12 136 SER A N 1
ATOM 1101 C CA . SER A 1 136 ? -2.837 2.839 -5.476 1.00 91.12 136 SER A CA 1
ATOM 1102 C C . SER A 1 136 ? -1.807 3.212 -4.412 1.00 91.12 136 SER A C 1
ATOM 1104 O O . SER A 1 136 ? -1.828 2.660 -3.318 1.00 91.12 136 SER A O 1
ATOM 1106 N N . ILE A 1 137 ? -0.980 4.229 -4.675 1.00 87.56 137 ILE A N 1
ATOM 1107 C CA . ILE A 1 137 ? 0.039 4.713 -3.730 1.00 87.56 137 ILE A CA 1
ATOM 1108 C C . ILE A 1 137 ? -0.591 5.132 -2.393 1.00 87.56 137 ILE A C 1
ATOM 1110 O O . ILE A 1 137 ? -0.035 4.887 -1.321 1.00 87.56 137 ILE A O 1
ATOM 1114 N N . VAL A 1 138 ? -1.753 5.788 -2.432 1.00 91.75 138 VAL A N 1
ATOM 1115 C CA . VAL A 1 138 ? -2.468 6.182 -1.212 1.00 91.75 138 VAL A CA 1
ATOM 1116 C C . VAL A 1 138 ? -3.021 4.966 -0.468 1.00 91.75 138 VAL A C 1
ATOM 1118 O O . VAL A 1 138 ? -2.919 4.943 0.759 1.00 91.75 138 VAL A O 1
ATOM 1121 N N . ILE A 1 139 ? -3.558 3.961 -1.168 1.00 92.50 139 ILE A N 1
ATOM 1122 C CA . ILE A 1 139 ? -4.010 2.697 -0.560 1.00 92.50 139 ILE A CA 1
ATOM 1123 C C . ILE A 1 139 ? -2.834 1.966 0.095 1.00 92.50 139 ILE A C 1
ATOM 1125 O O . ILE A 1 139 ? -2.966 1.534 1.240 1.00 92.50 139 ILE A O 1
ATOM 1129 N N . ASP A 1 140 ? -1.677 1.895 -0.560 1.00 87.19 140 ASP A N 1
ATOM 1130 C CA . ASP A 1 140 ? -0.481 1.236 -0.025 1.00 87.19 140 ASP A CA 1
ATOM 1131 C C . ASP A 1 140 ? -0.004 1.906 1.265 1.00 87.19 140 ASP A C 1
ATOM 1133 O O . ASP A 1 140 ? 0.186 1.254 2.296 1.00 87.19 140 ASP A O 1
ATOM 1137 N N . TYR A 1 141 ? 0.121 3.236 1.261 1.00 92.25 141 TYR A N 1
ATOM 1138 C CA . TYR A 1 141 ? 0.522 3.963 2.463 1.00 92.25 141 TYR A CA 1
ATOM 1139 C C . TYR A 1 141 ? -0.526 3.899 3.572 1.00 92.25 141 TYR A C 1
ATOM 1141 O O . TYR A 1 141 ? -0.156 3.793 4.742 1.00 92.25 141 TYR A O 1
ATOM 1149 N N . LEU A 1 142 ? -1.822 3.947 3.252 1.00 94.19 142 LEU A N 1
ATOM 1150 C CA . LEU A 1 142 ? -2.872 3.702 4.245 1.00 94.19 142 LEU A CA 1
ATOM 1151 C C . LEU A 1 142 ? -2.709 2.313 4.853 1.00 94.19 142 LEU A C 1
ATOM 1153 O O . LEU A 1 142 ? -2.725 2.179 6.074 1.00 94.19 142 LEU A O 1
ATOM 1157 N N . THR A 1 143 ? -2.486 1.310 4.011 1.00 91.12 143 THR A N 1
ATOM 1158 C CA . THR A 1 143 ? -2.347 -0.084 4.417 1.00 91.12 143 THR A CA 1
ATOM 1159 C C . THR A 1 143 ? -1.200 -0.262 5.405 1.00 91.12 143 THR A C 1
ATOM 1161 O O . THR A 1 143 ? -1.403 -0.767 6.509 1.00 91.12 143 THR A O 1
ATOM 1164 N N . GLU A 1 144 ? -0.010 0.226 5.061 1.00 89.19 144 GLU A N 1
ATOM 1165 C CA . GLU A 1 144 ? 1.174 0.132 5.921 1.00 89.19 144 GLU A CA 1
ATOM 1166 C C . GLU A 1 144 ? 1.015 0.885 7.245 1.00 89.19 144 GLU A C 1
ATOM 1168 O O . GLU A 1 144 ? 1.480 0.420 8.286 1.00 89.19 144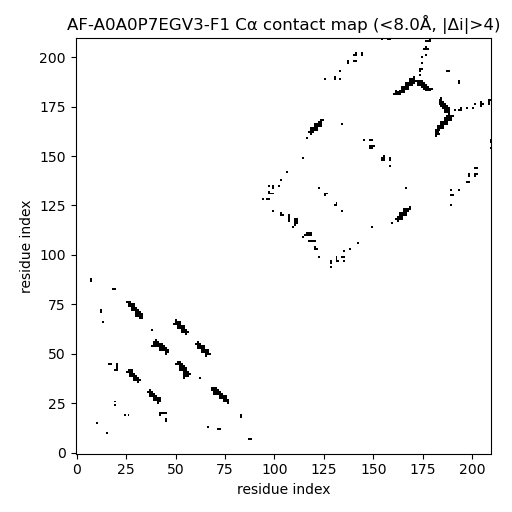 GLU A O 1
ATOM 1173 N N . ASN A 1 145 ? 0.336 2.035 7.246 1.00 92.38 145 ASN A N 1
ATOM 1174 C CA . ASN A 1 145 ? 0.087 2.763 8.487 1.00 92.38 145 ASN A CA 1
ATOM 1175 C C . ASN A 1 145 ? -0.967 2.072 9.359 1.00 92.38 145 ASN A C 1
ATOM 1177 O O . ASN A 1 145 ? -0.782 1.998 10.570 1.00 92.38 145 ASN A O 1
ATOM 1181 N N . ILE A 1 146 ? -2.025 1.506 8.776 1.00 92.81 146 ILE A N 1
ATOM 1182 C CA . ILE A 1 146 ? -3.037 0.766 9.539 1.00 92.81 146 ILE A CA 1
ATOM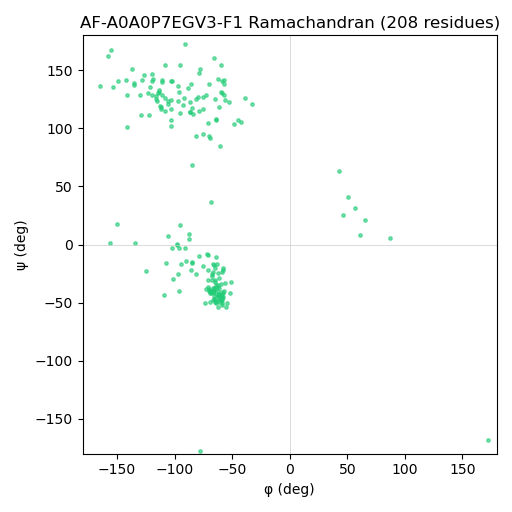 1183 C C . ILE A 1 146 ? -2.428 -0.487 10.180 1.00 92.81 146 ILE A C 1
ATOM 1185 O O . ILE A 1 146 ? -2.661 -0.712 11.361 1.00 92.81 146 ILE A O 1
ATOM 1189 N N . LYS A 1 147 ? -1.576 -1.244 9.473 1.00 90.00 147 LYS A N 1
ATOM 1190 C CA . LYS A 1 147 ? -0.852 -2.395 10.056 1.00 90.00 147 LYS A CA 1
ATOM 1191 C C . LYS A 1 147 ? -0.021 -2.015 11.287 1.00 90.00 147 LYS A C 1
ATOM 1193 O O . LYS A 1 147 ? 0.134 -2.805 12.212 1.00 90.00 147 LYS A O 1
ATOM 1198 N N . LYS A 1 148 ? 0.532 -0.799 11.327 1.00 89.38 148 LYS A N 1
ATOM 1199 C CA . LYS A 1 148 ? 1.247 -0.313 12.519 1.00 89.38 148 LYS A CA 1
ATOM 1200 C C . LYS A 1 148 ? 0.291 -0.043 13.679 1.00 89.38 148 LYS A C 1
ATOM 1202 O O . LYS A 1 148 ? 0.634 -0.364 14.810 1.00 89.38 148 LYS A O 1
ATOM 1207 N N . LEU A 1 149 ? -0.899 0.488 13.392 1.00 87.75 149 LEU A N 1
ATOM 1208 C CA . LEU A 1 149 ? -1.968 0.731 14.371 1.00 87.75 149 LEU A CA 1
ATOM 1209 C C . LEU A 1 149 ? -2.654 -0.556 14.858 1.00 87.75 149 LEU A C 1
ATOM 1211 O O . LEU A 1 149 ? -3.477 -0.511 15.759 1.00 87.75 149 LEU A O 1
ATOM 1215 N N . THR A 1 150 ? -2.368 -1.716 14.270 1.00 86.25 150 THR A N 1
ATOM 1216 C CA . THR A 1 150 ? -2.873 -2.996 14.790 1.00 86.25 150 THR A CA 1
ATOM 1217 C C . THR A 1 150 ? -1.918 -3.653 15.785 1.00 86.25 150 THR A C 1
ATOM 1219 O O . THR A 1 150 ? -2.245 -4.703 16.327 1.00 86.25 150 THR A O 1
ATOM 1222 N N . ASN A 1 151 ? -0.739 -3.065 16.027 1.00 84.12 151 ASN A N 1
ATOM 1223 C CA . ASN A 1 151 ? 0.278 -3.648 16.906 1.00 84.12 151 ASN A CA 1
ATOM 1224 C C . ASN A 1 151 ? 0.077 -3.328 18.396 1.00 84.12 151 ASN A C 1
ATOM 1226 O O . ASN A 1 151 ? 0.714 -3.971 19.230 1.00 84.12 151 ASN A O 1
ATOM 1230 N N . ASP A 1 152 ? -0.760 -2.348 18.743 1.00 84.31 152 ASP A N 1
ATOM 1231 C CA . ASP A 1 152 ? -1.097 -2.031 20.131 1.00 84.31 152 ASP A CA 1
ATOM 1232 C C . ASP A 1 152 ? -2.616 -1.978 20.345 1.00 84.31 152 ASP A C 1
ATOM 1234 O O . ASP A 1 152 ? -3.367 -1.497 19.498 1.00 84.31 152 ASP A O 1
ATOM 1238 N N . ASP A 1 153 ? -3.077 -2.477 21.496 1.00 83.00 153 ASP A N 1
ATOM 1239 C CA . ASP A 1 153 ? -4.508 -2.644 21.793 1.00 83.00 153 ASP A CA 1
ATOM 1240 C C . ASP A 1 153 ? -5.285 -1.317 21.797 1.00 83.00 153 ASP A C 1
ATOM 1242 O O . ASP A 1 153 ? -6.489 -1.282 21.515 1.00 83.00 153 ASP A O 1
ATOM 1246 N N . PHE A 1 154 ? -4.615 -0.206 22.123 1.00 85.56 154 PHE A N 1
ATOM 1247 C CA . PHE A 1 154 ? -5.250 1.106 22.185 1.00 85.56 154 PHE A CA 1
ATOM 1248 C C . PHE A 1 154 ? -5.549 1.638 20.781 1.00 85.56 154 PHE A C 1
ATOM 1250 O O . PHE A 1 154 ? -6.691 2.018 20.496 1.00 85.56 154 PHE A O 1
ATOM 1257 N N . THR A 1 155 ? -4.562 1.629 19.885 1.00 87.75 155 THR A N 1
ATOM 1258 C CA . THR A 1 155 ? -4.751 2.064 18.496 1.00 87.75 155 THR A CA 1
ATOM 1259 C C . THR A 1 155 ? -5.595 1.070 17.698 1.00 87.75 155 THR A C 1
ATOM 1261 O O . THR A 1 155 ? -6.417 1.505 16.885 1.00 87.75 155 THR A O 1
ATOM 1264 N N . LEU A 1 156 ? -5.541 -0.228 18.023 1.00 87.31 156 LEU A N 1
ATOM 1265 C CA . LEU A 1 156 ? -6.438 -1.244 17.467 1.00 87.31 156 LEU A CA 1
ATOM 1266 C C . LEU A 1 156 ? -7.908 -0.947 17.808 1.00 87.31 156 LEU A C 1
ATOM 1268 O O . LEU A 1 156 ? -8.794 -1.022 16.955 1.00 87.31 156 LEU A O 1
ATOM 1272 N N . SER A 1 157 ? -8.194 -0.563 19.053 1.00 87.38 157 SER A N 1
ATOM 1273 C CA . SER A 1 157 ? -9.542 -0.149 19.468 1.00 87.38 157 SER A CA 1
ATOM 1274 C C . SER A 1 157 ? -10.012 1.121 18.746 1.00 87.38 157 SER A C 1
ATOM 1276 O O . SER A 1 157 ? -11.195 1.263 18.418 1.00 87.38 157 SER A O 1
ATOM 1278 N N . ALA A 1 158 ? -9.095 2.049 18.456 1.00 89.19 158 ALA A N 1
ATOM 1279 C CA . ALA A 1 158 ? -9.403 3.264 17.711 1.00 89.19 158 ALA A CA 1
ATOM 1280 C C . ALA A 1 158 ? -9.729 2.968 16.237 1.00 89.19 158 ALA A C 1
ATOM 1282 O O . ALA A 1 158 ? -10.780 3.398 15.750 1.00 89.19 158 ALA A O 1
ATOM 1283 N N . ILE A 1 159 ? -8.894 2.182 15.546 1.00 92.44 159 ILE A N 1
ATOM 1284 C CA . ILE A 1 159 ? -9.108 1.840 14.132 1.00 92.44 159 ILE A CA 1
ATOM 1285 C C . ILE A 1 159 ? -10.339 0.944 13.926 1.00 92.44 159 ILE A C 1
ATOM 1287 O O . ILE A 1 159 ? -11.042 1.112 12.934 1.00 92.44 159 ILE A O 1
ATOM 1291 N N . ASN A 1 160 ? -10.696 0.098 14.900 1.00 90.50 160 ASN A N 1
ATOM 1292 C CA . ASN A 1 160 ? -11.927 -0.709 14.884 1.00 90.50 160 ASN A CA 1
ATOM 1293 C C . ASN A 1 160 ? -13.222 0.121 14.773 1.00 90.50 160 ASN A C 1
ATOM 1295 O O . ASN A 1 160 ? -14.280 -0.379 14.383 1.00 90.50 160 ASN A O 1
ATOM 1299 N N . LYS A 1 161 ? -13.174 1.416 15.108 1.00 90.75 161 LYS A N 1
ATOM 1300 C CA . LYS A 1 161 ? -14.318 2.325 14.928 1.00 90.75 161 LYS A CA 1
ATOM 1301 C C . LYS A 1 161 ? -14.518 2.711 13.465 1.00 90.75 161 LYS A C 1
ATOM 1303 O O . LYS A 1 161 ? -15.603 3.174 13.117 1.00 90.75 161 LYS A O 1
ATOM 1308 N N . VAL A 1 162 ? -13.508 2.543 12.618 1.00 95.00 162 VAL A N 1
ATOM 1309 C CA . VAL A 1 162 ? -13.572 2.811 11.180 1.00 95.00 162 VAL A CA 1
ATOM 1310 C C . VAL A 1 162 ? -14.105 1.583 10.468 1.00 95.00 162 VAL A C 1
ATOM 1312 O O . VAL A 1 162 ? -13.790 0.458 10.825 1.00 95.00 162 VAL A O 1
ATOM 1315 N N . HIS A 1 163 ? -14.989 1.785 9.501 1.00 94.38 163 HIS A N 1
ATOM 1316 C CA . HIS A 1 163 ? -15.540 0.709 8.670 1.00 94.38 163 HIS A CA 1
ATOM 1317 C C . HIS A 1 163 ? -15.312 1.002 7.186 1.00 94.38 163 HIS A C 1
ATOM 1319 O O . HIS A 1 163 ? -15.293 0.087 6.369 1.00 94.38 163 HIS A O 1
ATOM 1325 N N . THR A 1 164 ? -15.119 2.275 6.834 1.00 96.69 164 THR A N 1
ATOM 1326 C CA . THR A 1 164 ? -15.024 2.705 5.443 1.00 96.69 164 THR A CA 1
ATOM 1327 C C . THR A 1 164 ? -13.869 3.675 5.245 1.00 96.69 164 THR A C 1
ATOM 1329 O O . THR A 1 164 ? -13.707 4.621 6.018 1.00 96.69 164 THR A O 1
ATOM 1332 N N . PHE A 1 165 ? -13.126 3.494 4.161 1.00 97.56 165 PHE A N 1
ATOM 1333 C CA . PHE A 1 165 ? -12.154 4.446 3.638 1.00 97.56 165 PHE A CA 1
ATOM 1334 C C . PHE A 1 165 ? -12.616 4.908 2.259 1.00 97.56 165 PHE A C 1
ATOM 1336 O O . PHE A 1 165 ? -12.866 4.090 1.378 1.00 9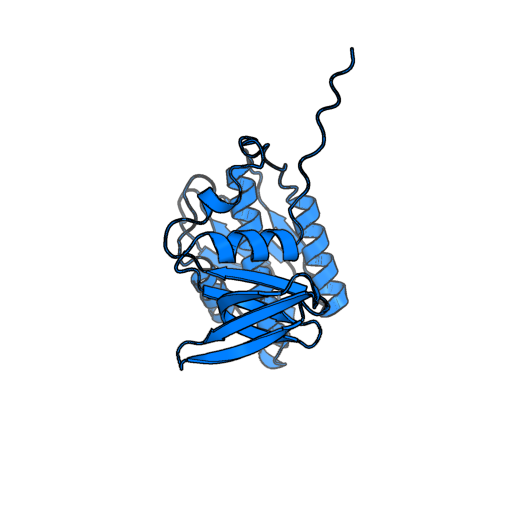7.56 165 PHE A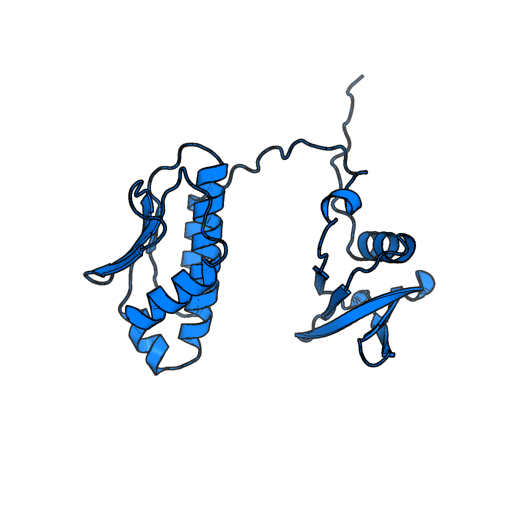 O 1
ATOM 1343 N N . HIS A 1 166 ? -12.749 6.217 2.060 1.00 97.50 166 HIS A N 1
ATOM 1344 C CA . HIS A 1 166 ? -13.166 6.790 0.780 1.00 97.50 166 HIS A CA 1
ATOM 1345 C C . HIS A 1 166 ? -12.108 7.763 0.273 1.00 97.50 166 HIS A C 1
ATOM 1347 O O . HIS A 1 166 ? -11.925 8.839 0.846 1.00 97.50 166 HIS A O 1
ATOM 1353 N N . ILE A 1 167 ? -11.429 7.389 -0.806 1.00 97.25 167 ILE A N 1
ATOM 1354 C CA . ILE A 1 167 ? -10.473 8.226 -1.526 1.00 97.25 167 ILE A CA 1
ATOM 1355 C C . ILE A 1 167 ? -11.245 9.050 -2.555 1.00 97.25 167 ILE A C 1
ATOM 1357 O O . ILE A 1 167 ? -11.811 8.506 -3.497 1.00 97.25 167 ILE A O 1
ATOM 1361 N N . LYS A 1 168 ? -11.276 10.366 -2.366 1.00 96.19 168 LYS A N 1
ATOM 1362 C CA . LYS A 1 168 ? -12.007 11.313 -3.205 1.00 96.19 168 LYS A CA 1
ATOM 1363 C C . LYS A 1 168 ? -11.072 12.191 -4.008 1.00 96.19 168 LYS A C 1
ATOM 1365 O O . LYS A 1 168 ? -10.072 12.675 -3.467 1.00 96.19 168 LYS A O 1
ATOM 1370 N N . ASN A 1 169 ? -11.468 12.464 -5.245 1.00 95.06 169 ASN A N 1
ATOM 1371 C CA . ASN A 1 169 ? -10.848 13.529 -6.015 1.00 95.06 169 ASN A CA 1
ATOM 1372 C C . ASN A 1 169 ? -11.349 14.883 -5.493 1.00 95.06 169 ASN A C 1
ATOM 1374 O O . ASN A 1 169 ? -12.553 15.117 -5.382 1.00 95.06 169 ASN A O 1
ATOM 1378 N N . ASP A 1 170 ? -10.434 15.780 -5.154 1.00 93.06 170 ASP A N 1
ATOM 1379 C CA . ASP A 1 170 ? -10.740 17.142 -4.728 1.00 93.06 170 ASP A CA 1
ATOM 1380 C C . ASP A 1 170 ? -9.690 18.090 -5.308 1.00 93.06 170 ASP A C 1
ATOM 1382 O O . ASP A 1 170 ? -8.580 18.201 -4.788 1.00 93.06 170 ASP A O 1
ATOM 1386 N N . GLU A 1 171 ? -10.056 18.787 -6.385 1.00 86.88 171 GLU A N 1
ATOM 1387 C CA . GLU A 1 171 ? -9.162 19.691 -7.119 1.00 86.88 171 GLU A CA 1
ATOM 1388 C C . GLU A 1 171 ? -8.601 20.826 -6.244 1.00 86.88 171 GLU A C 1
ATOM 1390 O O . GLU A 1 171 ? -7.525 21.356 -6.517 1.00 86.88 171 GLU A O 1
ATOM 1395 N N . MET A 1 172 ? -9.289 21.176 -5.154 1.00 86.50 172 MET A N 1
ATOM 1396 C CA . MET A 1 172 ? -8.891 22.261 -4.254 1.00 86.50 172 MET A CA 1
ATOM 1397 C C . MET A 1 172 ? -7.982 21.787 -3.112 1.00 86.50 172 MET A C 1
ATOM 1399 O O . MET A 1 172 ? -7.378 22.610 -2.417 1.00 86.50 172 MET A O 1
ATOM 1403 N N . SER A 1 173 ? -7.889 20.475 -2.876 1.00 81.81 173 SER A N 1
ATOM 1404 C CA . SER A 1 173 ? -7.178 19.901 -1.732 1.00 81.81 173 SER A CA 1
ATOM 1405 C C . SER A 1 173 ? -5.926 19.144 -2.169 1.00 81.81 173 SER A C 1
ATOM 1407 O O . SER A 1 173 ? -6.012 18.082 -2.774 1.00 81.81 173 SER A O 1
ATOM 1409 N N . LYS A 1 174 ? -4.742 19.616 -1.750 1.00 80.25 174 LYS A N 1
ATOM 1410 C CA . LYS A 1 174 ? -3.484 18.867 -1.952 1.00 80.25 174 LYS A CA 1
ATOM 1411 C C . LYS A 1 174 ? -3.498 17.500 -1.258 1.00 80.25 174 LYS A C 1
ATOM 1413 O O . LYS A 1 174 ? -3.112 16.498 -1.845 1.00 80.25 174 LYS A O 1
ATOM 1418 N N . PHE A 1 175 ? -3.923 17.479 0.005 1.00 91.38 175 PHE A N 1
ATOM 1419 C CA . PHE A 1 175 ? -4.208 16.275 0.784 1.00 91.38 175 PHE A CA 1
ATOM 1420 C C . PHE A 1 175 ? -5.022 16.666 2.018 1.00 91.38 175 PHE A C 1
ATOM 1422 O O . PHE A 1 175 ? -4.694 17.646 2.691 1.00 91.38 175 PHE A O 1
ATOM 1429 N N . ASN A 1 176 ? -6.056 15.902 2.351 1.00 91.94 176 ASN A N 1
ATOM 1430 C CA . ASN A 1 176 ? -6.812 16.089 3.585 1.00 91.94 176 ASN A CA 1
ATOM 1431 C C . ASN A 1 176 ? -7.458 14.771 4.018 1.00 91.94 176 ASN A C 1
ATOM 1433 O O . ASN A 1 176 ? -8.060 14.084 3.199 1.00 91.94 176 ASN A O 1
ATOM 1437 N N . LEU A 1 177 ? -7.370 14.452 5.307 1.00 95.00 177 LEU A N 1
ATOM 1438 C CA . LEU A 1 177 ? -7.949 13.250 5.898 1.00 95.00 177 L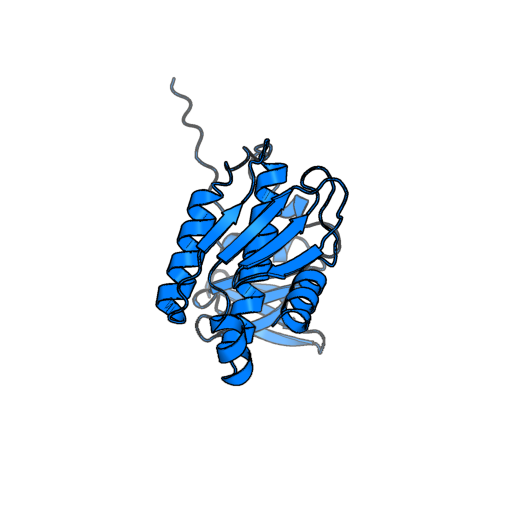EU A CA 1
ATOM 1439 C C . LEU A 1 177 ? -8.898 13.655 7.025 1.00 95.00 177 LEU A C 1
ATOM 1441 O O . LEU A 1 177 ? -8.538 14.464 7.881 1.00 95.00 177 LEU A O 1
ATOM 1445 N N . LYS A 1 178 ? -10.120 13.119 7.009 1.00 94.19 178 LYS A N 1
ATOM 1446 C CA . LYS A 1 178 ? -11.140 13.374 8.038 1.00 94.19 178 LYS A CA 1
ATOM 1447 C C . LYS A 1 178 ? -11.945 12.118 8.336 1.00 94.19 178 LYS A C 1
ATOM 1449 O O . LYS A 1 178 ? -12.325 11.419 7.403 1.00 94.19 178 LYS A O 1
ATOM 1454 N N . LEU A 1 179 ? -12.288 11.891 9.602 1.00 93.50 179 LEU A N 1
ATOM 1455 C CA . LEU A 1 179 ? -13.272 10.886 10.012 1.00 93.50 179 LEU A CA 1
ATOM 1456 C C . LEU A 1 179 ? -14.637 11.535 10.199 1.00 93.50 179 LEU A C 1
ATOM 1458 O O . LEU A 1 179 ? -14.775 12.548 10.883 1.00 93.50 179 LEU A O 1
ATOM 1462 N N . ASN A 1 180 ? -15.651 10.921 9.608 1.00 91.88 180 ASN A N 1
ATOM 1463 C CA . ASN A 1 180 ? -17.047 11.225 9.868 1.00 91.88 180 ASN A CA 1
ATOM 1464 C C . ASN A 1 180 ? -17.834 9.916 9.877 1.00 91.88 180 ASN A C 1
ATOM 1466 O O . ASN A 1 180 ? -17.715 9.141 8.934 1.00 91.88 180 ASN A O 1
ATOM 1470 N N . ASN A 1 181 ? -18.621 9.662 10.925 1.00 86.25 181 ASN A N 1
ATOM 1471 C CA . ASN A 1 181 ? -19.504 8.496 11.032 1.00 86.25 181 ASN A CA 1
ATOM 1472 C C . ASN A 1 181 ? -18.852 7.187 10.544 1.00 86.25 181 ASN A C 1
ATOM 1474 O O . ASN A 1 181 ? -19.287 6.593 9.557 1.00 86.25 181 ASN A O 1
ATOM 1478 N N . LYS A 1 182 ? -17.774 6.764 11.224 1.00 93.69 182 LYS A N 1
ATOM 1479 C CA . LYS A 1 182 ? -16.991 5.546 10.920 1.00 93.69 182 LYS A CA 1
ATOM 1480 C C . LYS A 1 182 ? -16.325 5.513 9.533 1.00 93.69 182 LYS A C 1
ATOM 1482 O O . LYS A 1 182 ? -15.775 4.487 9.142 1.00 93.69 182 LYS A O 1
ATOM 1487 N N . THR A 1 183 ? -16.364 6.616 8.790 1.00 96.19 183 THR A N 1
ATOM 1488 C CA . THR A 1 183 ? -15.788 6.732 7.450 1.00 96.19 183 THR A CA 1
ATOM 1489 C C . THR A 1 183 ? -14.616 7.697 7.461 1.00 96.19 183 THR A C 1
ATOM 1491 O O . THR A 1 183 ? -14.792 8.884 7.744 1.00 96.19 183 THR A O 1
ATOM 1494 N N . ILE A 1 184 ? -13.427 7.215 7.112 1.00 97.00 184 ILE A N 1
ATOM 1495 C CA . ILE A 1 184 ? -12.283 8.072 6.820 1.00 97.00 184 ILE A CA 1
ATOM 1496 C C . ILE A 1 184 ? -12.376 8.509 5.359 1.00 97.00 184 ILE A C 1
ATOM 1498 O O . ILE A 1 184 ? -12.331 7.695 4.445 1.00 97.00 184 ILE A O 1
ATOM 1502 N N . THR A 1 185 ? -12.512 9.811 5.131 1.00 97.06 185 THR A N 1
ATOM 1503 C CA . THR A 1 185 ? -12.435 10.415 3.798 1.00 97.06 185 THR A CA 1
ATOM 1504 C C . THR A 1 185 ? -11.029 10.953 3.573 1.00 97.06 185 THR A C 1
ATOM 1506 O O . THR A 1 185 ? -10.572 11.805 4.339 1.00 97.06 185 THR A O 1
ATOM 1509 N N . ILE A 1 186 ? -10.377 10.496 2.507 1.00 97.00 186 ILE A N 1
ATOM 1510 C CA . ILE A 1 186 ? -9.075 10.966 2.038 1.00 97.00 186 ILE A CA 1
ATOM 1511 C C . ILE A 1 186 ? -9.306 11.762 0.762 1.00 97.00 186 ILE A C 1
ATOM 1513 O O . ILE A 1 186 ? -9.750 11.221 -0.238 1.00 97.00 186 ILE A O 1
ATOM 1517 N N . LYS A 1 187 ? -9.029 13.058 0.793 1.00 96.25 187 LYS A N 1
ATOM 1518 C CA . LYS A 1 187 ? -9.167 13.956 -0.353 1.00 96.25 187 LYS A CA 1
ATOM 1519 C C . LYS A 1 187 ? -7.797 14.244 -0.932 1.00 96.25 187 LYS A C 1
ATOM 1521 O O . LYS A 1 187 ? -6.932 14.731 -0.202 1.00 96.25 187 LYS A O 1
ATOM 1526 N N . ILE A 1 188 ? -7.626 13.981 -2.218 1.00 94.00 188 ILE A N 1
ATOM 1527 C CA . ILE A 1 188 ? -6.417 14.302 -2.979 1.00 94.00 188 ILE A CA 1
ATOM 1528 C C . ILE A 1 188 ? -6.818 14.881 -4.334 1.00 94.00 188 ILE A C 1
ATOM 1530 O O . ILE A 1 188 ? -7.867 14.534 -4.870 1.00 94.00 188 ILE A O 1
ATOM 1534 N N . ASN A 1 189 ? -5.978 15.734 -4.904 1.00 91.56 189 ASN A N 1
ATOM 1535 C CA . ASN A 1 189 ? -6.154 16.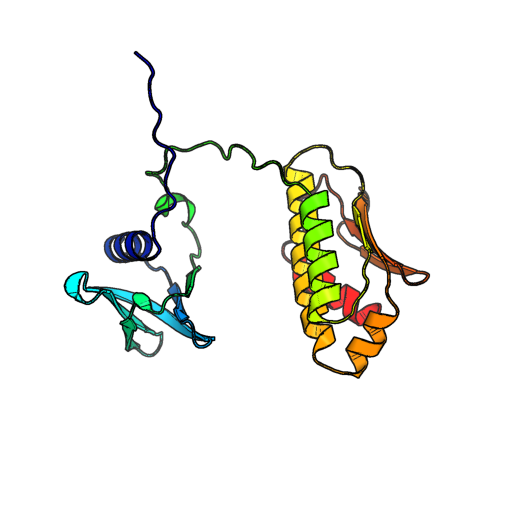193 -6.274 1.00 91.56 189 ASN A CA 1
ATOM 1536 C C . ASN A 1 189 ? -5.546 15.156 -7.232 1.00 91.56 189 ASN A C 1
ATOM 1538 O O . ASN A 1 189 ? -4.329 14.973 -7.264 1.00 91.56 189 ASN A O 1
ATOM 1542 N N . TYR A 1 190 ? -6.385 14.474 -8.013 1.00 90.06 190 TYR A N 1
ATOM 1543 C CA . TYR A 1 190 ? -5.940 13.458 -8.974 1.00 90.06 190 TYR A CA 1
ATOM 1544 C C . TYR A 1 190 ? -5.144 14.063 -10.138 1.00 90.06 190 TYR A C 1
ATOM 1546 O O . TYR A 1 190 ? -4.282 13.393 -10.704 1.00 90.06 190 TYR A O 1
ATOM 1554 N N . SER A 1 191 ? -5.363 15.337 -10.460 1.00 85.38 191 SER A N 1
ATOM 1555 C CA . SER A 1 191 ? -4.703 16.047 -11.559 1.00 85.38 191 SER A CA 1
ATOM 1556 C C . SER A 1 191 ? -3.308 16.565 -11.186 1.00 85.38 191 SER A C 1
ATOM 1558 O O . SER A 1 191 ? -2.447 16.692 -12.054 1.00 85.38 191 SER A O 1
ATOM 1560 N N . GLU A 1 192 ? -3.031 16.811 -9.903 1.00 85.19 192 GLU A N 1
ATOM 1561 C CA . GLU A 1 192 ? -1.721 17.281 -9.426 1.00 85.19 192 GLU A CA 1
ATOM 1562 C C . GLU A 1 192 ? -0.821 16.130 -8.940 1.00 85.19 192 GLU A C 1
ATOM 1564 O O . GLU A 1 192 ? -1.317 15.071 -8.548 1.00 85.19 192 GLU A O 1
ATOM 1569 N N . PRO A 1 193 ? 0.517 16.277 -8.970 1.00 82.06 193 PRO A N 1
ATOM 1570 C CA . PRO A 1 193 ? 1.421 15.307 -8.357 1.00 82.06 193 PRO A CA 1
ATOM 1571 C C . PRO A 1 193 ? 1.124 15.119 -6.864 1.00 82.06 193 PRO A C 1
ATOM 1573 O O . PRO A 1 193 ? 0.859 16.088 -6.150 1.00 82.06 193 PRO A O 1
ATOM 1576 N N . LEU A 1 194 ? 1.232 13.880 -6.372 1.00 82.75 194 LEU A N 1
ATOM 1577 C CA . LEU A 1 194 ? 1.144 13.631 -4.935 1.00 82.75 194 LEU A CA 1
ATOM 1578 C C . LEU A 1 194 ? 2.288 14.355 -4.202 1.00 82.75 194 LEU A C 1
ATOM 1580 O O . LEU A 1 194 ? 3.421 14.373 -4.693 1.00 82.75 194 LEU A O 1
ATOM 1584 N N . PRO A 1 195 ? 2.039 14.919 -3.006 1.00 82.94 195 PRO A N 1
ATOM 1585 C CA . PRO A 1 195 ? 3.102 15.487 -2.188 1.00 82.94 195 PRO A CA 1
ATOM 1586 C C . PRO A 1 195 ? 4.190 14.446 -1.886 1.00 82.94 195 PRO A C 1
ATOM 1588 O O . PRO A 1 195 ? 3.878 13.327 -1.489 1.00 82.94 195 PRO A O 1
ATOM 1591 N N . HIS A 1 196 ? 5.470 14.824 -1.955 1.00 82.50 196 HIS A N 1
ATOM 1592 C CA . HIS A 1 196 ? 6.579 13.921 -1.593 1.00 82.50 196 HIS A CA 1
ATOM 1593 C C . HIS A 1 196 ? 6.490 13.385 -0.152 1.00 82.50 196 HIS A C 1
ATOM 1595 O O . HIS A 1 196 ? 7.052 12.342 0.166 1.00 82.50 196 HIS A O 1
ATOM 1601 N N . SER A 1 197 ? 5.764 14.081 0.725 1.00 88.81 197 SER A N 1
ATOM 1602 C CA . SER A 1 197 ? 5.511 13.698 2.115 1.00 88.81 197 SER A CA 1
ATOM 1603 C C . SER A 1 197 ? 4.191 12.943 2.325 1.00 88.81 197 SER A C 1
ATOM 1605 O O . SER A 1 197 ? 3.732 12.849 3.463 1.00 88.81 197 SER A O 1
ATOM 1607 N N . ILE A 1 198 ? 3.562 12.405 1.272 1.00 89.75 198 ILE A N 1
ATOM 1608 C CA . ILE A 1 198 ? 2.229 11.780 1.341 1.00 89.75 198 ILE A CA 1
ATOM 1609 C C . ILE A 1 198 ? 2.107 10.718 2.445 1.00 89.75 198 ILE A C 1
ATOM 1611 O O . ILE A 1 198 ? 1.139 10.746 3.199 1.00 89.75 198 ILE A O 1
ATOM 1615 N N . ASN A 1 199 ? 3.119 9.865 2.635 1.00 91.25 199 ASN A N 1
ATOM 1616 C CA . ASN A 1 199 ? 3.121 8.868 3.709 1.00 91.25 199 ASN A CA 1
ATOM 1617 C C . ASN A 1 199 ? 3.052 9.521 5.106 1.00 91.25 199 ASN A C 1
ATOM 1619 O O . ASN A 1 199 ? 2.204 9.173 5.921 1.00 91.25 199 ASN A O 1
ATOM 1623 N N . GLN A 1 200 ? 3.871 10.551 5.354 1.00 90.56 200 GLN A N 1
ATOM 1624 C CA . GLN A 1 200 ? 3.848 11.301 6.619 1.00 90.56 200 GLN A CA 1
ATOM 1625 C C . GLN A 1 200 ? 2.522 12.046 6.827 1.00 90.56 200 GLN A C 1
ATOM 1627 O O . GLN A 1 200 ? 2.095 12.256 7.962 1.00 90.56 200 GLN A O 1
ATOM 1632 N N . LEU A 1 201 ? 1.883 12.501 5.744 1.00 91.50 201 LEU A N 1
ATOM 1633 C CA . LEU A 1 201 ? 0.576 13.154 5.803 1.00 91.50 201 LEU A CA 1
ATOM 1634 C C . LEU A 1 201 ? -0.532 12.158 6.155 1.00 91.50 201 LEU A C 1
ATOM 1636 O O . LEU A 1 201 ? -1.400 12.500 6.956 1.00 91.50 201 LEU A O 1
ATOM 1640 N N . ILE A 1 202 ? -0.477 10.939 5.613 1.00 94.00 202 ILE A N 1
ATOM 1641 C CA . ILE A 1 202 ? -1.387 9.841 5.958 1.00 94.00 202 ILE A CA 1
ATOM 1642 C C . ILE A 1 202 ? -1.203 9.439 7.420 1.00 94.00 202 ILE A C 1
ATOM 1644 O O . ILE A 1 202 ? -2.178 9.445 8.165 1.00 94.00 202 ILE A O 1
ATOM 1648 N N . GLU A 1 203 ? 0.032 9.192 7.858 1.00 93.06 203 GLU A N 1
ATOM 1649 C CA . GLU A 1 203 ? 0.359 8.848 9.247 1.00 93.06 203 GLU A CA 1
ATOM 1650 C C . GLU A 1 203 ? -0.165 9.909 10.228 1.00 93.06 203 GLU A C 1
ATOM 1652 O O . GLU A 1 203 ? -0.942 9.615 11.137 1.00 93.06 203 GLU A O 1
ATOM 1657 N N . LYS A 1 204 ? 0.188 11.185 10.007 1.00 91.88 204 LYS A N 1
ATOM 1658 C CA . LYS A 1 204 ? -0.301 12.299 10.837 1.00 91.88 204 LYS A CA 1
ATOM 1659 C C . LYS A 1 204 ? -1.815 12.454 10.757 1.00 91.88 204 LYS A C 1
ATOM 1661 O O . LYS A 1 204 ? -2.427 12.866 11.739 1.00 91.88 204 LYS A O 1
ATOM 1666 N N . GLY A 1 205 ? -2.405 12.190 9.594 1.00 91.31 205 GLY A N 1
ATOM 1667 C CA . GLY A 1 205 ? -3.844 12.221 9.380 1.00 91.31 205 GLY A CA 1
ATOM 1668 C C . GLY A 1 205 ? -4.547 11.191 10.252 1.00 91.31 205 GLY A C 1
ATOM 1669 O O . GLY A 1 205 ? -5.422 11.567 11.026 1.00 91.31 205 GLY A O 1
ATOM 1670 N N . LEU A 1 206 ? -4.126 9.928 10.180 1.00 93.06 206 LEU A N 1
ATOM 1671 C CA . LEU A 1 206 ? -4.668 8.830 10.982 1.00 93.06 206 LEU A CA 1
ATOM 1672 C C . LEU A 1 206 ? -4.506 9.104 12.482 1.00 93.06 206 LEU A C 1
ATOM 1674 O O . LEU A 1 206 ? -5.506 9.113 13.191 1.00 93.06 206 LEU A O 1
ATOM 1678 N N . ASN A 1 207 ? -3.304 9.472 12.936 1.00 89.75 207 ASN A N 1
ATOM 1679 C CA . ASN A 1 207 ? -3.020 9.751 14.354 1.00 89.75 207 ASN A CA 1
ATOM 1680 C C . ASN A 1 207 ? -3.817 10.927 14.941 1.00 89.75 207 ASN A C 1
ATOM 1682 O O . ASN A 1 207 ? -3.971 11.030 16.151 1.00 89.75 207 ASN A O 1
ATOM 1686 N N . ARG A 1 208 ? -4.264 11.873 14.107 1.00 88.75 208 ARG A N 1
ATOM 1687 C CA . ARG A 1 208 ? -5.117 12.993 14.548 1.00 88.75 208 ARG A CA 1
ATOM 1688 C C . ARG A 1 208 ? -6.598 12.648 14.557 1.00 88.75 208 ARG A C 1
ATOM 1690 O O . ARG A 1 208 ? -7.387 13.378 15.148 1.00 88.75 208 ARG A O 1
ATOM 1697 N N . THR A 1 209 ? -6.966 11.637 13.788 1.00 87.38 209 THR A N 1
ATOM 1698 C CA . THR A 1 209 ? -8.349 11.343 13.432 1.00 87.38 209 THR A CA 1
ATOM 1699 C C . THR A 1 209 ? -8.915 10.189 14.258 1.00 87.38 209 THR A C 1
ATOM 1701 O O . THR A 1 209 ? -10.124 10.157 14.495 1.00 87.38 209 THR A O 1
ATOM 1704 N N . LEU A 1 210 ? -8.050 9.262 14.669 1.00 86.12 210 LEU A N 1
ATOM 1705 C CA . LEU A 1 210 ? -8.333 8.087 15.494 1.00 86.12 210 LEU A CA 1
ATOM 1706 C C . LEU A 1 210 ? -7.996 8.360 16.960 1.00 86.12 210 LEU A C 1
ATOM 1708 O O . LEU A 1 210 ? -8.784 7.894 17.817 1.00 86.12 210 LEU A O 1
#

Nearest PDB structures (foldseek):
  4a53-assembly1_A  TM=8.556E-01  e=2.020E-02  Schizosaccharomyces pombe
  4a54-assembly1_A  TM=7.121E-01  e=5.116E-03  Schizosaccharomyces pombe
  8h43-assembly3_C  TM=7.462E-01  e=5.253E-02  Homo sapiens
  2e5p-assembly1_A  TM=6.064E-01  e=2.566E-02  Homo sapiens
  2m0o-assembly1_A  TM=4.975E-01  e=3.897E-02  Homo sapiens

Radius of gyration: 21.26 Å; Cα contacts (8 Å, |Δi|>4): 287; chains: 1; bounding box: 54×44×63 Å

Solvent-accessible surface area (backbone atoms only — not comparable to full-atom values): 12368 Å² total; per-residue (Å²): 135,86,81,79,77,76,76,85,72,81,70,50,73,64,58,48,50,58,52,52,53,73,59,82,54,93,45,40,33,34,43,26,37,80,86,73,51,74,50,60,22,33,66,72,48,75,39,81,92,74,43,30,37,33,32,33,32,97,88,64,51,77,43,82,42,58,55,88,43,52,70,51,77,46,78,50,66,97,83,60,76,81,62,83,54,65,84,50,75,78,65,67,78,73,69,70,78,64,55,62,66,60,52,39,49,54,53,29,51,49,34,34,76,75,68,73,37,76,49,43,68,47,70,55,93,68,92,48,62,70,34,35,48,54,52,51,55,50,52,52,46,49,50,59,48,50,60,58,37,61,73,42,75,68,47,32,59,35,55,68,57,46,41,35,40,38,42,36,73,28,88,89,34,79,68,49,62,48,66,54,94,40,27,37,41,36,32,30,26,61,91,50,82,78,58,95,56,46,59,62,51,49,49,54,32,48,72,71,60,90

Sequence (210 aa):
MINTQEKPTIPSPIDLISRLINQESSFEVTLFDKFGNNFTGRLEELSEKSNTVLISDKDKNKTIFDLNYATHVTIKDQNSTVNLFKNLETKQPTSEIIDIDEIINLTSEMFKSSYDLEFKFFADKYNNNIEAEKISIVIDYLTENIKKLTNDDFTLSAINKVHTFHIKNDEMSKFNLKLNNKTITIKINYSEPLPHSINQLIEKGLNRTL

Organism: NCBI:txid570156

Secondary structure (DSSP, 8-state):
-----PPPPPPPHHHHHHHHHTTT---EEEEEETTS-EEEEEEEEEETTTTEEEEE-TT--EEEEEGGGEEEEEEE-SS-GGGTTTTS-----------HHHHHHHHHHHHHHHH----EEEE---SSHHHHHHHHHHHHHHHHHHHHHTSSHHHHHHHTT--EEEEEE-TT-SEEEEEETTEEEEEE-SSSPPPTTHHHHHHHHHHHH-

Foldseek 3Di:
DDPPPDDDDDDDPLRLLVLQQVPPDPKWKWFAFPVGDIDTAHWHDADPPQCWTWGQHPVRDIDIGRCVRTPDMDIDDPPDPVPSCVVPPPPPCPLPQLPLVVLQVVLQVCCCVPQVARAHEEEDDDDDSLLSVVSSVLSVLLSVLVVVLSPDPVSSVVLSLAHYEYEYADLVDCWAWEDDRNYIYIYHHSPDDRPPCSSVVSNVRSVVHD